Protein AF-A0A8K0L191-F1 (afdb_monomer)

Secondary structure (DSSP, 8-state):
--GGGGGTT-GGGHHHHHHHHHHHHHHTTT-HHHHHHHHHHSSSS-GGGGSSTTTTHHHHHHHHHHHTT-HHHHHHHHHHHHHT--GGGHHHH-GGG----SS-BS-HHHHHHHHHH-GGGTTS-SSSSSTTHHHHHHSHHHHHHHHHHHHTB--SSHHHHHHHHHHHHHHHHHHS--SSS-SEEHHHHHHHHHHHHHHHHTTTS-GGGHHHHHHHHHHHHHHHHHHTT-----THHHHT---TT--HHHHHHHHHHSTTTT-HHHHHHHHHHHHHHHHH--TT-HHHHHHHHHHHH--SEESTT-

Organism: NCBI:txid2601811

Sequence (306 aa):
MEDWRSFLGKREYQRAYIDFFEDRLAQHGYDWKEVVHEFLFEGPEPLVNNLICGLAHPLIHLGYAFELSSPTVAIEALALTACFYNDQHKYLDDPAYTKPAPEPTTDLLEILGRVARDERFEGFVTERNGGEVDALFTDPEKEKVLLEYWNSWEITDPKKQFEDSQKAAAALLVGAPSEKQPKYDFFLVHALTASHAVRVLLPLLPAKWHLSLVRQWWLFALSAYVMELRPVVDLSRVEDFDPKGRGWDFVEQQTLRSEFATDAHFVKGCRALRVAADTWGDPDRFYLKAAVRFAEEFNHWGGASY

pLDDT: mean 95.29, std 6.43, range [43.03, 98.88]

Solvent-accessible surface area (backbone atoms only — not comparable to full-atom values): 16451 Å² total; per-residue (Å²): 129,71,72,70,67,84,46,54,36,41,55,91,45,41,68,58,39,40,53,50,46,53,52,46,21,58,75,51,77,63,38,46,65,58,48,50,44,51,58,32,72,34,79,97,77,42,48,60,57,31,30,47,38,71,76,21,44,17,35,32,32,39,18,46,12,66,76,68,71,32,58,69,41,38,43,49,14,53,24,39,30,40,25,35,34,59,79,71,24,49,57,69,72,39,65,87,64,64,51,89,34,96,72,62,37,72,52,66,59,58,52,54,55,50,59,52,69,41,69,84,56,64,77,67,52,87,62,57,56,57,80,50,60,65,47,46,70,68,36,70,69,49,27,53,56,54,47,46,61,56,34,17,62,45,82,86,51,66,68,62,46,50,54,49,49,48,53,42,25,49,39,46,34,57,11,36,41,37,95,92,46,67,43,42,38,56,52,38,40,35,34,31,36,34,45,46,14,49,65,59,38,52,87,76,48,68,74,90,46,45,66,52,54,55,51,45,51,47,47,43,37,54,49,36,38,47,51,58,67,36,57,66,64,38,56,60,62,28,74,71,45,76,56,85,86,58,51,69,70,52,31,51,49,42,38,68,67,41,96,55,42,81,39,65,66,59,39,46,41,49,47,37,33,51,51,48,28,72,73,76,55,49,95,87,38,47,38,60,27,38,29,44,49,50,52,68,66,66,80,63,70,30,43,36,85,104

InterPro domains:
  IPR003093 Apoptosis regulator, Bcl-2 protein, BH4 [PS50063] (13-32)
  IPR025337 Questin oxidase-like [PF14027] (2-273)
  IPR025337 Questin oxidase-like [PTHR35870] (2-299)

Foldseek 3Di:
DPPLLVCFQALVCLVVLLVVLVVVCVVVVNPLVVSLCCQAPDDPDHLVLQCPFPLNQLLLLCLCCLVVVNSSSSSVSRSCSRNRDDPSSCCLVPCVLQDAAPAADQAPLVLLVCVLPDCLLPVCEDDQACPSLVVCCPVPSSVVVLSSSLNSNDPPPVVVSLLNQLLVLLLQQQQQADPVRNAGAPSSLSLNSSSLSLVSCCVPDDVVCNVSSVSSSSSSNSSSCSSQVSGNRHLCSQLVQDLVPDFVVLLCCLCCPPPCVPVPSLNSSLVSLVVSCVVPNQPSCRSGSSSSSSSVRHDDHDGNHD

Structure (mmCIF, N/CA/C/O backbone):
data_AF-A0A8K0L191-F1
#
_entry.id   AF-A0A8K0L191-F1
#
loop_
_atom_site.group_PDB
_atom_site.id
_atom_site.type_symbol
_atom_site.label_atom_id
_atom_site.label_alt_id
_atom_site.label_comp_id
_atom_site.label_asym_id
_atom_site.label_entity_id
_atom_site.label_seq_id
_atom_site.pdbx_PDB_ins_code
_atom_site.Cartn_x
_atom_site.Cartn_y
_atom_site.Cartn_z
_atom_site.occupancy
_atom_site.B_iso_or_equiv
_atom_site.auth_seq_id
_atom_site.auth_comp_id
_atom_site.auth_asym_id
_atom_site.auth_atom_id
_atom_site.pdbx_PDB_model_num
ATOM 1 N N . MET A 1 1 ? 20.436 2.302 -26.116 1.00 50.56 1 MET A N 1
ATOM 2 C CA . MET A 1 1 ? 19.470 2.749 -25.095 1.00 50.56 1 MET A CA 1
ATOM 3 C C . MET A 1 1 ? 18.118 2.692 -25.769 1.00 50.56 1 MET A C 1
ATOM 5 O O . MET A 1 1 ? 17.989 3.293 -26.827 1.00 50.56 1 MET A O 1
ATOM 9 N N . GLU A 1 2 ? 17.196 1.864 -25.281 1.00 64.31 2 GLU A N 1
ATOM 10 C CA . GLU A 1 2 ? 15.860 1.786 -25.876 1.00 64.31 2 GLU A CA 1
ATOM 11 C C . GLU A 1 2 ? 15.129 3.120 -25.659 1.00 64.31 2 GLU A C 1
ATOM 13 O O . GLU A 1 2 ? 15.125 3.649 -24.549 1.00 64.31 2 GLU A O 1
ATOM 18 N N . ASP A 1 3 ? 14.554 3.667 -26.730 1.00 83.69 3 ASP A N 1
ATOM 19 C CA . ASP A 1 3 ? 13.973 5.017 -26.794 1.00 83.69 3 ASP A CA 1
ATOM 20 C C . ASP A 1 3 ? 12.935 5.282 -25.683 1.00 83.69 3 ASP A C 1
ATOM 22 O O . ASP A 1 3 ? 12.909 6.355 -25.083 1.00 83.69 3 ASP A O 1
ATOM 26 N N . TRP A 1 4 ? 12.157 4.259 -25.308 1.00 91.38 4 TRP A N 1
ATOM 27 C CA . TRP A 1 4 ? 11.050 4.366 -24.349 1.00 91.38 4 TRP A CA 1
ATOM 28 C C . TRP A 1 4 ? 11.466 4.813 -22.939 1.00 91.38 4 TRP A C 1
ATOM 30 O O . TRP A 1 4 ? 10.678 5.478 -22.260 1.00 91.38 4 TRP A O 1
ATOM 40 N N . ARG A 1 5 ? 12.691 4.491 -22.487 1.00 93.00 5 ARG A N 1
ATOM 41 C CA . ARG A 1 5 ? 13.167 4.885 -21.146 1.00 93.00 5 ARG A CA 1
ATOM 42 C C . ARG A 1 5 ? 13.346 6.399 -21.024 1.00 93.00 5 ARG A C 1
ATOM 44 O O . ARG A 1 5 ? 13.117 6.956 -19.958 1.00 93.00 5 ARG A O 1
ATOM 51 N N . SER A 1 6 ? 13.653 7.085 -22.129 1.00 93.44 6 SER A N 1
ATOM 52 C CA . SER A 1 6 ? 13.774 8.554 -22.193 1.00 93.44 6 SER A CA 1
ATOM 53 C C . SER A 1 6 ? 12.443 9.293 -21.968 1.00 93.44 6 SER A C 1
ATOM 55 O O . SER A 1 6 ? 12.409 10.527 -21.884 1.00 93.44 6 SER A O 1
ATOM 57 N N . PHE A 1 7 ? 11.331 8.556 -21.907 1.00 95.50 7 PHE A N 1
ATOM 58 C CA . PHE A 1 7 ? 9.985 9.082 -21.684 1.00 95.50 7 PHE A CA 1
ATOM 59 C C . PHE A 1 7 ? 9.387 8.667 -20.333 1.00 95.50 7 PHE A C 1
ATOM 61 O O . PHE A 1 7 ? 8.235 9.008 -20.064 1.00 95.50 7 PHE A O 1
ATOM 68 N N . LEU A 1 8 ? 10.151 7.977 -19.475 1.00 96.38 8 LEU A N 1
ATOM 69 C CA . LEU A 1 8 ? 9.695 7.606 -18.135 1.00 96.38 8 LEU A CA 1
ATOM 70 C C . LEU A 1 8 ? 9.217 8.847 -17.364 1.00 96.38 8 LEU A C 1
ATOM 72 O O . LEU A 1 8 ? 9.817 9.919 -17.450 1.00 96.38 8 LEU A O 1
ATOM 76 N N . GLY A 1 9 ? 8.099 8.704 -16.655 1.00 96.19 9 GLY A N 1
ATOM 77 C CA . GLY A 1 9 ? 7.457 9.778 -15.893 1.00 96.19 9 GLY A CA 1
ATOM 78 C C . GLY A 1 9 ? 6.584 10.727 -16.724 1.00 96.19 9 GLY A C 1
ATOM 79 O O . GLY A 1 9 ? 5.906 11.590 -16.163 1.00 96.19 9 GLY A O 1
ATOM 80 N N . LYS A 1 10 ? 6.553 10.579 -18.057 1.00 96.31 10 LYS A N 1
ATOM 81 C CA . LYS A 1 10 ? 5.749 11.429 -18.947 1.00 96.31 10 LYS A CA 1
ATOM 82 C C . LYS A 1 10 ? 4.365 10.823 -19.178 1.00 96.31 10 LYS A C 1
ATOM 84 O O . LYS A 1 10 ? 4.161 9.954 -20.031 1.00 96.31 10 LYS A O 1
ATOM 89 N N . ARG A 1 11 ? 3.399 11.282 -18.382 1.00 95.19 11 ARG A N 1
ATOM 90 C CA . ARG A 1 11 ? 2.020 10.759 -18.330 1.00 95.19 11 ARG A CA 1
ATOM 91 C C . ARG A 1 11 ? 1.274 10.897 -19.658 1.00 95.19 11 ARG A C 1
ATOM 93 O O . ARG A 1 11 ? 0.419 10.073 -19.967 1.00 95.19 11 ARG A O 1
ATOM 100 N N . GLU A 1 12 ? 1.611 11.899 -20.462 1.00 96.75 12 GLU A N 1
ATOM 101 C CA . GLU A 1 12 ? 1.022 12.141 -21.779 1.00 96.75 12 GLU A CA 1
ATOM 102 C C . GLU A 1 12 ? 1.303 11.017 -22.794 1.00 96.75 12 GLU A C 1
ATOM 104 O O . GLU A 1 12 ? 0.561 10.876 -23.765 1.00 96.75 12 GLU A O 1
ATOM 109 N N . TYR A 1 13 ? 2.310 10.169 -22.549 1.00 96.75 13 TYR A N 1
ATOM 110 C CA . TYR A 1 13 ? 2.632 9.012 -23.393 1.00 96.75 13 TYR A CA 1
ATOM 111 C C . TYR A 1 13 ? 1.930 7.720 -22.958 1.00 96.75 13 TYR A C 1
ATOM 113 O O . TYR A 1 13 ? 2.287 6.649 -23.442 1.00 96.75 13 TYR A O 1
ATOM 121 N N . GLN A 1 14 ? 0.911 7.782 -22.091 1.00 97.00 14 GLN A N 1
ATOM 122 C CA . GLN A 1 14 ? 0.205 6.591 -21.602 1.00 97.00 14 GLN A CA 1
ATOM 123 C C . GLN A 1 14 ? -0.222 5.639 -22.726 1.00 97.00 14 GLN A C 1
ATOM 125 O O . GLN A 1 14 ? 0.057 4.445 -22.645 1.00 97.00 14 GLN A O 1
ATOM 130 N N . ARG A 1 15 ? -0.859 6.144 -23.794 1.00 97.56 15 ARG A N 1
ATOM 131 C CA . ARG A 1 15 ? -1.285 5.272 -24.901 1.00 97.56 15 ARG A CA 1
ATOM 132 C C . ARG A 1 15 ? -0.096 4.624 -25.611 1.00 97.56 15 ARG A C 1
ATOM 134 O O . ARG A 1 15 ? -0.167 3.440 -25.906 1.00 97.56 15 ARG A O 1
ATOM 141 N N . ALA A 1 16 ? 0.997 5.361 -25.803 1.00 97.62 16 ALA A N 1
ATOM 142 C CA . ALA A 1 16 ? 2.211 4.824 -26.410 1.00 97.62 16 ALA A CA 1
ATOM 143 C C . ALA A 1 16 ? 2.866 3.742 -25.536 1.00 97.62 16 ALA A C 1
ATOM 145 O O . ALA A 1 16 ? 3.375 2.763 -26.071 1.00 97.62 16 ALA A O 1
ATOM 146 N N . TYR A 1 17 ? 2.819 3.871 -24.204 1.00 98.06 17 TYR A N 1
ATOM 147 C CA . TYR A 1 17 ? 3.276 2.810 -23.304 1.00 98.06 17 TYR A CA 1
ATOM 148 C C . TYR A 1 17 ? 2.395 1.565 -23.368 1.00 98.06 17 TYR A C 1
ATOM 150 O O . TYR A 1 17 ? 2.931 0.461 -23.377 1.00 98.06 17 TYR A O 1
ATOM 158 N N . ILE A 1 18 ? 1.071 1.726 -23.454 1.00 98.31 18 ILE A N 1
ATOM 159 C CA . ILE A 1 18 ? 0.166 0.591 -23.674 1.00 98.31 18 ILE A CA 1
ATOM 160 C C . ILE A 1 18 ? 0.522 -0.117 -24.984 1.00 98.31 18 ILE A C 1
ATOM 162 O O . ILE A 1 18 ? 0.796 -1.311 -24.946 1.00 98.31 18 ILE A O 1
ATOM 166 N N . ASP A 1 19 ? 0.606 0.617 -26.100 1.00 98.00 19 ASP A N 1
ATOM 167 C CA . ASP A 1 19 ? 0.961 0.047 -27.408 1.00 98.00 19 ASP A CA 1
ATOM 168 C C . ASP A 1 19 ? 2.319 -0.682 -27.345 1.00 98.00 19 ASP A C 1
ATOM 170 O O . ASP A 1 19 ? 2.446 -1.819 -27.793 1.00 98.00 19 ASP A O 1
ATOM 174 N N . PHE A 1 20 ? 3.321 -0.068 -26.705 1.00 97.62 20 PHE A N 1
ATOM 175 C CA . PHE A 1 20 ? 4.645 -0.662 -26.516 1.00 97.62 20 PHE A CA 1
ATOM 176 C C . PHE A 1 20 ? 4.592 -1.994 -25.757 1.00 97.62 20 PHE A C 1
ATOM 178 O O . PHE A 1 20 ? 5.181 -2.979 -26.202 1.00 97.62 20 PHE A O 1
ATOM 185 N N . PHE A 1 21 ? 3.905 -2.052 -24.616 1.00 97.94 21 PHE A N 1
ATOM 186 C CA . PHE A 1 21 ? 3.829 -3.279 -23.824 1.00 97.94 21 PHE A CA 1
ATOM 187 C C . PHE A 1 21 ? 2.924 -4.342 -24.478 1.00 97.94 21 PHE A C 1
ATOM 189 O O . PHE A 1 21 ? 3.202 -5.531 -24.331 1.00 97.94 21 PHE A O 1
ATOM 196 N N . GLU A 1 22 ? 1.899 -3.954 -25.248 1.00 98.12 22 GLU A N 1
ATOM 197 C CA . GLU A 1 22 ? 1.108 -4.873 -26.086 1.00 98.12 22 GLU A CA 1
ATOM 198 C C . GLU A 1 22 ? 1.962 -5.494 -27.208 1.00 98.12 22 GLU A C 1
ATOM 200 O O . GLU A 1 22 ? 1.896 -6.705 -27.444 1.00 98.12 22 GLU A O 1
ATOM 205 N N . ASP A 1 23 ? 2.835 -4.708 -27.843 1.00 97.69 23 ASP A N 1
ATOM 206 C CA . ASP A 1 23 ? 3.791 -5.211 -28.834 1.00 97.69 23 ASP A CA 1
ATOM 207 C C . ASP A 1 23 ? 4.809 -6.173 -28.201 1.00 97.69 23 ASP A C 1
ATOM 209 O O . ASP A 1 23 ? 5.117 -7.225 -28.773 1.00 97.69 23 ASP A O 1
ATOM 213 N N . ARG A 1 24 ? 5.309 -5.859 -26.996 1.00 96.81 24 ARG A N 1
ATOM 214 C CA . ARG A 1 24 ? 6.183 -6.766 -26.227 1.00 96.81 24 ARG A CA 1
ATOM 215 C C . ARG A 1 24 ? 5.463 -8.053 -25.846 1.00 96.81 24 ARG A C 1
ATOM 217 O O . ARG A 1 24 ? 6.027 -9.132 -25.997 1.00 96.81 24 ARG A O 1
ATOM 224 N N . LEU A 1 25 ? 4.192 -7.972 -25.462 1.00 98.06 25 LEU A N 1
ATOM 225 C CA . LEU A 1 25 ? 3.367 -9.147 -25.202 1.00 98.06 25 LEU A CA 1
ATOM 226 C C . LEU A 1 25 ? 3.278 -10.068 -26.423 1.00 98.06 25 LEU A C 1
ATOM 228 O O . LEU A 1 25 ? 3.465 -11.277 -26.285 1.00 98.06 25 LEU A O 1
ATOM 232 N N . ALA A 1 26 ? 3.063 -9.519 -27.620 1.00 97.75 26 ALA A N 1
ATOM 233 C CA . ALA A 1 26 ? 3.057 -10.312 -28.847 1.00 97.75 26 ALA A CA 1
ATOM 234 C C . ALA A 1 26 ? 4.428 -10.961 -29.133 1.00 97.75 26 ALA A C 1
ATOM 236 O O . ALA A 1 26 ? 4.489 -12.124 -29.539 1.00 97.75 26 ALA A O 1
ATOM 237 N N . GLN A 1 27 ? 5.531 -10.248 -28.877 1.00 97.00 27 GLN A N 1
ATOM 238 C CA . GLN A 1 27 ? 6.900 -10.766 -29.040 1.00 97.00 27 GLN A CA 1
ATOM 239 C C . GLN A 1 27 ? 7.227 -11.906 -28.064 1.00 97.00 27 GLN A C 1
ATOM 241 O O . GLN A 1 27 ? 7.965 -12.822 -28.423 1.00 97.00 27 GLN A O 1
ATOM 246 N N . HIS A 1 28 ? 6.625 -11.898 -26.872 1.00 96.94 28 HIS A N 1
ATOM 247 C CA . HIS A 1 28 ? 6.760 -12.943 -25.851 1.00 96.94 28 HIS A CA 1
ATOM 248 C C . HIS A 1 28 ? 5.730 -14.073 -26.010 1.00 96.94 28 HIS A C 1
ATOM 250 O O . HIS A 1 28 ? 5.443 -14.806 -25.065 1.00 96.94 28 HIS A O 1
ATOM 256 N N . GLY A 1 29 ? 5.127 -14.227 -27.195 1.00 97.25 29 GLY A N 1
ATOM 257 C CA . GLY A 1 29 ? 4.154 -15.293 -27.448 1.00 97.25 29 GLY A CA 1
ATOM 258 C C . GLY A 1 29 ? 2.903 -15.198 -26.571 1.00 97.25 29 GLY A C 1
ATOM 259 O O . GLY A 1 29 ? 2.275 -16.217 -26.293 1.00 97.25 29 GLY A O 1
ATOM 260 N N . TYR A 1 30 ? 2.544 -13.982 -26.149 1.00 97.19 30 TYR A N 1
ATOM 261 C CA . TYR A 1 30 ? 1.448 -13.668 -25.231 1.00 97.19 30 TYR A CA 1
ATOM 262 C C . TYR A 1 30 ? 1.633 -14.165 -23.788 1.00 97.19 30 TYR A C 1
ATOM 264 O O . TYR A 1 30 ? 0.670 -14.172 -23.014 1.00 97.19 30 TYR A O 1
ATOM 272 N N . ASP A 1 31 ? 2.860 -14.513 -23.386 1.00 98.00 31 ASP A N 1
ATOM 273 C CA . ASP A 1 31 ? 3.181 -14.724 -21.976 1.00 98.00 31 ASP A CA 1
ATOM 274 C C . ASP A 1 31 ? 3.421 -13.382 -21.271 1.00 98.00 31 ASP A C 1
ATOM 276 O O . ASP A 1 31 ? 4.520 -12.829 -21.240 1.00 98.00 31 ASP A O 1
ATOM 280 N N . TRP A 1 32 ? 2.357 -12.837 -20.689 1.00 97.94 32 TRP A N 1
ATOM 281 C CA . TRP A 1 32 ? 2.418 -11.567 -19.969 1.00 97.94 32 TRP A CA 1
ATOM 282 C C . TRP A 1 32 ? 3.296 -11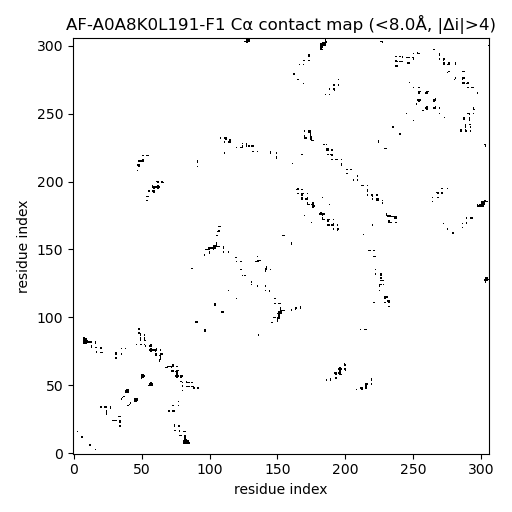.625 -18.716 1.00 97.94 32 TRP A C 1
ATOM 284 O O . TRP A 1 32 ? 3.773 -10.582 -18.272 1.00 97.94 32 TRP A O 1
ATOM 294 N N . LYS A 1 33 ? 3.520 -12.810 -18.131 1.00 97.81 33 LYS A N 1
ATOM 295 C CA . LYS A 1 33 ? 4.374 -12.940 -16.945 1.00 97.81 33 LYS A CA 1
ATOM 296 C C . LYS A 1 33 ? 5.836 -12.755 -17.317 1.00 97.81 33 LYS A C 1
ATOM 298 O O . LYS A 1 33 ? 6.549 -12.109 -16.558 1.00 97.81 33 LYS A O 1
ATOM 303 N N . GLU A 1 34 ? 6.247 -13.248 -18.483 1.00 97.25 34 GLU A N 1
ATOM 304 C CA . GLU A 1 34 ? 7.588 -13.008 -19.026 1.00 97.25 34 GLU A CA 1
ATOM 305 C C . GLU A 1 34 ? 7.811 -11.519 -19.318 1.00 97.25 34 GLU A C 1
ATOM 307 O O . GLU A 1 34 ? 8.837 -10.977 -18.923 1.00 97.25 34 GLU A O 1
ATOM 312 N N . VAL A 1 35 ? 6.823 -10.821 -19.895 1.00 97.50 35 VAL A N 1
ATOM 313 C CA . VAL A 1 35 ? 6.904 -9.357 -20.095 1.00 97.50 35 VAL A CA 1
ATOM 314 C C . VAL A 1 35 ? 7.039 -8.630 -18.755 1.00 97.50 35 VAL A C 1
ATOM 316 O O . VAL A 1 35 ? 7.914 -7.788 -18.574 1.00 97.50 35 VAL A O 1
ATOM 319 N N . VAL A 1 36 ? 6.199 -8.966 -17.771 1.00 97.62 36 VAL A N 1
ATOM 320 C CA . VAL A 1 36 ? 6.320 -8.398 -16.420 1.00 97.62 36 VAL A CA 1
ATOM 321 C C . VAL A 1 36 ? 7.705 -8.679 -15.835 1.00 97.62 36 VAL A C 1
ATOM 323 O O . VAL A 1 36 ? 8.293 -7.791 -15.218 1.00 97.62 36 VAL A O 1
ATOM 326 N N . HIS A 1 37 ? 8.233 -9.890 -16.028 1.00 96.56 37 HIS A N 1
ATOM 327 C CA . HIS A 1 37 ? 9.531 -10.278 -15.499 1.00 96.56 37 HIS A CA 1
ATOM 328 C C . HIS A 1 37 ? 10.675 -9.465 -16.113 1.00 96.56 37 HIS A C 1
ATOM 330 O O . HIS A 1 37 ? 11.470 -8.887 -15.369 1.00 96.56 37 HIS A O 1
ATOM 336 N N . GLU A 1 38 ? 10.699 -9.360 -17.442 1.00 95.56 38 GLU A N 1
ATOM 337 C CA . GLU A 1 38 ? 11.670 -8.573 -18.204 1.00 95.56 38 GLU A CA 1
ATOM 338 C C . GLU A 1 38 ? 11.706 -7.116 -17.720 1.00 95.56 38 GLU A C 1
ATOM 340 O O . GLU A 1 38 ? 12.754 -6.608 -17.322 1.00 95.56 38 GLU A O 1
ATOM 345 N N . PHE A 1 39 ? 10.555 -6.438 -17.691 1.00 95.44 39 PHE A N 1
ATOM 346 C CA . PHE A 1 39 ? 10.528 -4.996 -17.437 1.00 95.44 39 PHE A CA 1
ATOM 347 C C . PHE A 1 39 ? 10.630 -4.619 -15.957 1.00 95.44 39 PHE A C 1
ATOM 349 O O . PHE A 1 39 ? 11.158 -3.549 -15.634 1.00 95.44 39 PHE A O 1
ATOM 356 N N . LEU A 1 40 ? 10.139 -5.459 -15.040 1.00 96.75 40 LEU A N 1
ATOM 357 C CA . LEU A 1 40 ? 10.207 -5.145 -13.613 1.00 96.75 40 LEU A CA 1
ATOM 358 C C . LEU A 1 40 ? 11.483 -5.645 -12.943 1.00 96.75 40 LEU A C 1
ATOM 360 O O . LEU A 1 40 ? 11.936 -4.981 -12.015 1.00 96.75 40 LEU A O 1
ATOM 364 N N . PHE A 1 41 ? 12.056 -6.783 -13.349 1.00 95.31 41 PHE A N 1
ATOM 365 C CA . PHE A 1 41 ? 13.084 -7.464 -12.544 1.00 95.31 41 PHE A CA 1
ATOM 366 C C . PHE A 1 41 ? 14.424 -7.687 -13.243 1.00 95.31 41 PHE A C 1
ATOM 368 O O . PHE A 1 41 ? 15.388 -8.062 -12.556 1.00 95.31 41 PHE A O 1
ATOM 375 N N . GLU A 1 42 ? 14.497 -7.477 -14.557 1.00 91.88 42 GLU A N 1
ATOM 376 C CA . GLU A 1 42 ? 15.711 -7.648 -15.351 1.00 91.88 42 GLU A CA 1
ATOM 377 C C . GLU A 1 42 ? 16.340 -6.314 -15.775 1.00 91.88 42 GLU A C 1
ATOM 379 O O . GLU A 1 42 ? 15.809 -5.224 -15.559 1.00 91.88 42 GLU A O 1
ATOM 384 N N . GLY A 1 43 ? 17.529 -6.417 -16.369 1.00 85.44 43 GLY A N 1
ATOM 385 C CA . GLY A 1 43 ? 18.300 -5.273 -16.832 1.00 85.44 43 GLY A CA 1
ATOM 386 C C . GLY A 1 43 ? 19.073 -4.542 -15.725 1.00 85.44 43 GLY A C 1
ATOM 387 O O . GLY A 1 43 ? 19.005 -4.897 -14.548 1.00 85.44 43 GLY A O 1
ATOM 388 N N . PRO A 1 44 ? 19.870 -3.531 -16.114 1.00 80.69 44 PRO A N 1
ATOM 389 C CA . PRO A 1 44 ? 20.677 -2.746 -15.180 1.00 80.69 44 PRO A CA 1
ATOM 390 C C . PRO A 1 44 ? 19.850 -1.756 -14.346 1.00 80.69 44 PRO A C 1
ATOM 392 O O . PRO A 1 44 ? 20.335 -1.282 -13.325 1.00 80.69 44 PRO A O 1
ATOM 395 N N . GLU A 1 45 ? 18.626 -1.439 -14.779 1.00 83.88 45 GLU A N 1
ATOM 396 C CA . GLU A 1 45 ? 17.748 -0.438 -14.163 1.00 83.88 45 GLU A CA 1
ATOM 397 C C . GLU A 1 45 ? 16.292 -0.963 -14.092 1.00 83.88 45 GLU A C 1
ATOM 399 O O . GLU A 1 45 ? 15.417 -0.483 -14.833 1.00 83.88 45 GLU A O 1
ATOM 404 N N . PRO A 1 46 ? 16.042 -1.998 -13.265 1.00 89.69 46 PRO A N 1
ATOM 405 C CA . PRO A 1 46 ? 14.735 -2.644 -13.140 1.00 89.69 46 PRO A CA 1
ATOM 406 C C . PRO A 1 46 ? 13.678 -1.689 -12.566 1.00 89.69 46 PRO A C 1
ATOM 408 O O . PRO A 1 46 ? 13.957 -0.912 -11.657 1.00 89.69 46 PRO A O 1
ATOM 411 N N . LEU A 1 47 ? 12.435 -1.768 -13.055 1.00 95.44 47 LEU A N 1
ATOM 412 C CA . LEU A 1 47 ? 11.369 -0.836 -12.651 1.00 95.44 47 LEU A CA 1
ATOM 413 C C . LEU A 1 47 ? 10.659 -1.195 -11.329 1.00 95.44 47 LEU A C 1
ATOM 415 O O . LEU A 1 47 ? 9.830 -0.423 -10.845 1.00 95.44 47 LEU A O 1
ATOM 419 N N . VAL A 1 48 ? 10.955 -2.354 -10.728 1.00 96.44 48 VAL A N 1
ATOM 420 C CA . VAL A 1 48 ? 10.302 -2.860 -9.500 1.00 96.44 48 VAL A CA 1
ATOM 421 C C . VAL A 1 48 ? 10.325 -1.891 -8.318 1.00 96.44 48 VAL A C 1
ATOM 423 O O . VAL A 1 48 ? 9.432 -1.953 -7.475 1.00 96.44 48 VAL A O 1
ATOM 426 N N . ASN A 1 49 ? 11.312 -0.999 -8.237 1.00 95.50 49 ASN A N 1
ATOM 427 C CA . ASN A 1 49 ? 11.455 -0.054 -7.131 1.00 95.50 49 ASN A CA 1
ATOM 428 C C . ASN A 1 49 ? 10.586 1.215 -7.275 1.00 95.50 49 ASN A C 1
ATOM 430 O O . ASN A 1 49 ? 10.619 2.072 -6.397 1.00 95.50 49 ASN A O 1
ATOM 434 N N . ASN A 1 50 ? 9.760 1.310 -8.329 1.00 95.31 50 ASN A N 1
ATOM 435 C CA . ASN A 1 50 ? 8.833 2.420 -8.586 1.00 95.31 50 ASN A CA 1
ATOM 436 C C . ASN A 1 50 ? 7.359 1.955 -8.663 1.00 95.31 50 ASN A C 1
ATOM 438 O O . ASN A 1 50 ? 6.579 2.419 -9.496 1.00 95.31 50 ASN A O 1
ATOM 442 N N . LEU A 1 51 ? 6.930 0.998 -7.837 1.00 97.88 51 LEU A N 1
ATOM 443 C CA . LEU A 1 51 ? 5.552 0.483 -7.931 1.00 97.88 51 LEU A CA 1
ATOM 444 C C . LEU A 1 51 ? 4.527 1.307 -7.135 1.00 97.88 51 LEU A C 1
ATOM 446 O O . LEU A 1 51 ? 3.320 1.161 -7.335 1.00 97.88 51 LEU A O 1
ATOM 450 N N . ILE A 1 52 ? 4.989 2.199 -6.259 1.00 96.38 52 ILE A N 1
ATOM 451 C CA . ILE A 1 52 ? 4.129 2.988 -5.365 1.00 96.38 52 ILE A CA 1
ATOM 452 C C . ILE A 1 52 ? 3.733 4.369 -5.895 1.00 96.38 52 ILE A C 1
ATOM 454 O O . ILE A 1 52 ? 2.849 5.022 -5.336 1.00 96.38 52 ILE A O 1
ATOM 458 N N . CYS A 1 53 ? 4.364 4.829 -6.970 1.00 93.81 53 CYS A N 1
ATOM 459 C CA . CYS A 1 53 ? 4.091 6.146 -7.530 1.00 93.81 53 CYS A CA 1
ATOM 460 C C . CYS A 1 53 ? 2.722 6.172 -8.223 1.00 93.81 53 CYS A C 1
ATOM 462 O O . CYS A 1 53 ? 2.230 5.152 -8.701 1.00 93.81 53 CYS A O 1
ATO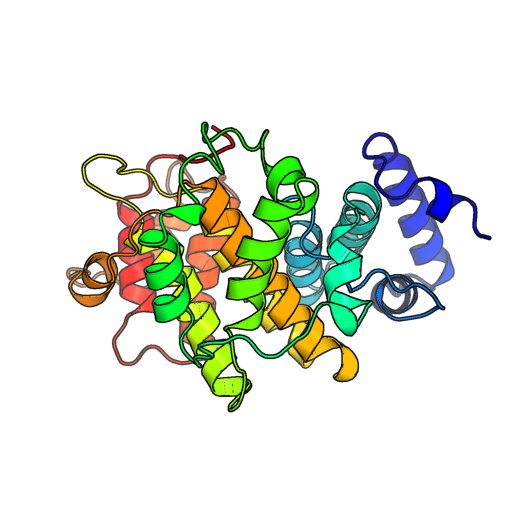M 464 N N . GLY A 1 54 ? 2.071 7.339 -8.243 1.00 93.00 54 GLY A N 1
ATOM 465 C CA . GLY A 1 54 ? 0.681 7.437 -8.697 1.00 93.00 54 GLY A CA 1
ATOM 466 C C . GLY A 1 54 ? -0.289 6.727 -7.748 1.00 93.00 54 GLY A C 1
ATOM 467 O O . GLY A 1 54 ? -1.111 5.939 -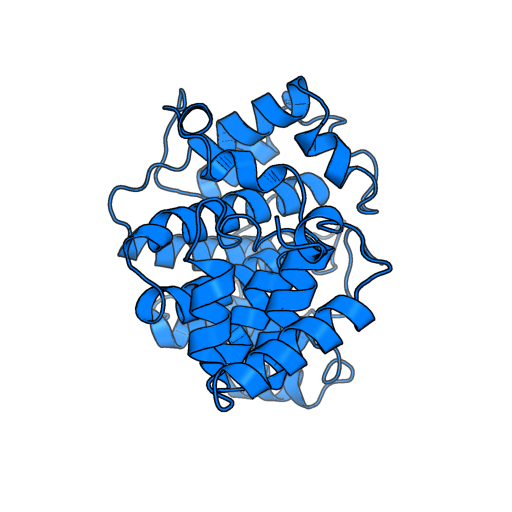8.197 1.00 93.00 54 GLY A O 1
ATOM 468 N N . LEU A 1 55 ? -0.184 6.977 -6.437 1.00 94.12 55 LEU A N 1
ATOM 469 C CA . LEU A 1 55 ? -1.035 6.389 -5.382 1.00 94.12 55 LEU A CA 1
ATOM 470 C C . LEU A 1 55 ? -1.021 4.854 -5.335 1.00 94.12 55 LEU A C 1
ATOM 472 O O . LEU A 1 55 ? -2.043 4.214 -5.096 1.00 94.12 55 LEU A O 1
ATOM 476 N N . ALA A 1 56 ? 0.144 4.267 -5.600 1.00 97.44 56 ALA A N 1
ATOM 477 C CA . ALA A 1 56 ? 0.363 2.828 -5.674 1.00 97.44 56 ALA A CA 1
ATOM 478 C C . ALA A 1 56 ? -0.525 2.086 -6.687 1.00 97.44 56 ALA A C 1
ATOM 480 O O . ALA A 1 56 ? -0.625 0.861 -6.623 1.00 97.44 56 ALA A O 1
ATOM 481 N N . HIS A 1 57 ? -1.127 2.784 -7.659 1.00 97.56 57 HIS A N 1
ATOM 482 C CA . HIS A 1 57 ? -1.876 2.138 -8.738 1.00 97.56 57 HIS A CA 1
ATOM 483 C C . HIS A 1 57 ? -1.047 1.103 -9.516 1.00 97.56 57 HIS A C 1
ATOM 485 O O . HIS A 1 57 ? -1.593 0.025 -9.743 1.00 97.56 5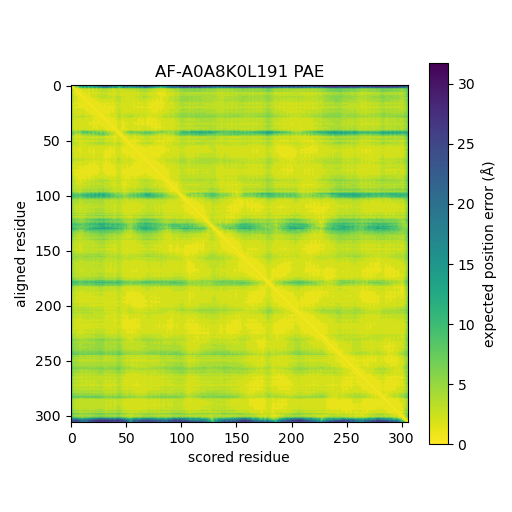7 HIS A O 1
ATOM 491 N N . PRO A 1 58 ? 0.241 1.326 -9.866 1.00 98.38 58 PRO A N 1
ATOM 492 C CA . PRO A 1 58 ? 1.036 0.287 -10.516 1.00 98.38 58 PRO A CA 1
ATOM 493 C C . PRO A 1 58 ? 1.117 -0.994 -9.673 1.00 98.38 58 PRO A C 1
ATOM 495 O O . PRO A 1 58 ? 0.841 -2.080 -10.177 1.00 98.38 58 PRO A O 1
ATOM 498 N N . LEU A 1 59 ? 1.404 -0.874 -8.370 1.00 98.62 59 LEU A N 1
ATOM 499 C CA . LEU A 1 59 ? 1.439 -2.006 -7.439 1.00 98.62 59 LEU A CA 1
ATOM 500 C C . LEU A 1 59 ? 0.075 -2.699 -7.311 1.00 98.62 59 LEU A C 1
ATOM 502 O O . LEU A 1 59 ? 0.002 -3.925 -7.355 1.00 98.62 59 LEU A O 1
ATOM 506 N N . ILE A 1 60 ? -1.005 -1.926 -7.163 1.00 98.69 60 ILE A N 1
ATOM 507 C CA . ILE A 1 60 ? -2.372 -2.440 -7.002 1.00 98.69 60 ILE A CA 1
ATOM 508 C C . ILE A 1 60 ? -2.832 -3.177 -8.264 1.00 98.69 60 ILE A C 1
ATOM 510 O O . ILE A 1 60 ? -3.328 -4.300 -8.162 1.00 98.69 60 ILE A O 1
ATOM 514 N N . HIS A 1 61 ? -2.632 -2.586 -9.446 1.00 98.62 61 HIS A N 1
ATOM 515 C CA . HIS A 1 61 ? -2.960 -3.222 -10.723 1.00 98.62 61 HIS A CA 1
ATOM 516 C C . HIS A 1 61 ? -2.113 -4.479 -10.922 1.00 98.62 61 HIS A C 1
ATOM 518 O O . HIS A 1 61 ? -2.664 -5.518 -11.268 1.00 98.62 61 HIS A O 1
ATOM 524 N N . LEU A 1 62 ? -0.812 -4.447 -10.612 1.00 98.69 62 LEU A N 1
ATOM 525 C CA . LEU A 1 62 ? 0.038 -5.636 -10.693 1.00 98.69 62 LEU A CA 1
ATOM 526 C C . LEU A 1 62 ? -0.483 -6.763 -9.787 1.00 98.69 62 LEU A C 1
ATOM 528 O O . LEU A 1 62 ? -0.591 -7.907 -10.226 1.00 98.69 62 LEU A O 1
ATOM 532 N N . GLY A 1 63 ? -0.876 -6.442 -8.550 1.00 98.38 63 GLY A N 1
ATOM 533 C CA . GLY A 1 63 ? -1.520 -7.390 -7.640 1.00 98.38 63 GLY A CA 1
ATOM 534 C C . GLY A 1 63 ? -2.764 -8.033 -8.258 1.00 98.38 63 GLY A C 1
ATOM 535 O O . GLY A 1 63 ? -2.879 -9.258 -8.273 1.00 98.38 63 GLY A O 1
ATOM 536 N N . TYR A 1 64 ? -3.661 -7.235 -8.844 1.00 98.44 64 TYR A N 1
ATOM 537 C CA . TYR A 1 64 ? -4.853 -7.759 -9.519 1.00 98.44 64 TYR A CA 1
ATOM 538 C C . TYR A 1 64 ? -4.557 -8.531 -10.798 1.00 98.44 64 TYR A C 1
ATOM 540 O O . TYR A 1 64 ? -5.241 -9.514 -11.073 1.00 98.44 64 TYR A O 1
ATOM 548 N N . ALA A 1 65 ? -3.544 -8.139 -11.566 1.00 98.50 65 ALA A N 1
ATOM 549 C CA . ALA A 1 65 ? -3.129 -8.863 -12.757 1.00 98.50 65 ALA A CA 1
ATOM 550 C C . ALA A 1 65 ? -2.775 -10.314 -12.416 1.00 98.50 65 ALA A C 1
ATOM 552 O O . ALA A 1 65 ? -3.268 -11.241 -13.060 1.00 98.50 65 ALA A O 1
ATOM 553 N N . PHE A 1 66 ? -1.995 -10.521 -11.352 1.00 98.38 66 PHE A N 1
ATOM 554 C CA . PHE A 1 66 ? -1.664 -11.859 -10.869 1.00 98.38 66 PHE A CA 1
ATOM 555 C C . PHE A 1 66 ? -2.848 -12.571 -10.218 1.00 98.38 66 PHE A C 1
ATOM 557 O O . PHE A 1 66 ? -3.089 -13.739 -10.519 1.00 98.38 66 PHE A O 1
ATOM 564 N N . GLU A 1 67 ? -3.606 -11.886 -9.363 1.00 97.00 67 GLU A N 1
ATOM 565 C CA . GLU A 1 67 ? -4.724 -12.497 -8.641 1.00 97.00 67 GLU A CA 1
ATOM 566 C C . GLU A 1 67 ? -5.854 -12.954 -9.575 1.00 97.00 67 GLU A C 1
ATOM 568 O O . GLU A 1 67 ? -6.411 -14.036 -9.401 1.00 97.00 67 GLU A O 1
ATOM 573 N N . LEU A 1 68 ? -6.174 -12.144 -10.585 1.00 96.88 68 LEU A N 1
ATOM 574 C CA . LEU A 1 68 ? -7.236 -12.403 -11.558 1.00 96.88 68 LEU A CA 1
ATOM 575 C C . LEU A 1 68 ? -6.719 -13.090 -12.828 1.00 96.88 68 LEU A C 1
ATOM 577 O O . LEU A 1 68 ? -7.510 -13.388 -13.718 1.00 96.88 68 LEU A O 1
ATOM 581 N N . SER A 1 69 ? -5.405 -13.333 -12.925 1.00 97.62 69 SER A N 1
ATOM 582 C CA . SER A 1 69 ? -4.743 -13.843 -14.134 1.00 97.62 69 SER A CA 1
ATOM 583 C C . SER A 1 69 ? -5.113 -13.038 -15.389 1.00 97.62 69 SER A C 1
ATOM 585 O O . SER A 1 69 ? -5.489 -13.609 -16.412 1.00 97.62 69 SER A O 1
ATOM 587 N N . SER A 1 70 ? -5.030 -11.707 -15.298 1.00 98.31 70 SER A N 1
ATOM 588 C CA . SER A 1 70 ? -5.456 -10.774 -16.346 1.00 98.31 70 SER A CA 1
ATOM 589 C C . SER A 1 70 ? -4.258 -10.150 -17.074 1.00 98.31 70 SER A C 1
ATOM 591 O O . SER A 1 70 ? -3.607 -9.263 -16.511 1.00 98.31 70 SER A O 1
ATOM 593 N N . PRO A 1 71 ? -3.987 -10.542 -18.337 1.00 97.94 71 PRO A N 1
ATOM 594 C CA . PRO A 1 71 ? -2.943 -9.922 -19.150 1.00 97.94 71 PRO A CA 1
ATOM 595 C C . PRO A 1 71 ? -3.187 -8.424 -19.353 1.00 97.94 71 PRO A C 1
ATOM 597 O O . PRO A 1 71 ? -2.259 -7.635 -19.249 1.00 97.94 71 PRO A O 1
ATOM 600 N N . THR A 1 72 ? -4.439 -8.011 -19.576 1.00 98.12 72 THR A N 1
ATOM 601 C CA . THR A 1 72 ? -4.796 -6.597 -19.778 1.00 98.12 72 THR A CA 1
ATOM 602 C C . THR A 1 72 ? -4.398 -5.740 -18.580 1.00 98.12 72 THR A C 1
ATOM 604 O O . THR A 1 72 ? -3.743 -4.717 -18.746 1.00 98.12 72 THR A O 1
ATOM 607 N N . VAL A 1 73 ? -4.712 -6.193 -17.364 1.00 98.44 73 VAL A N 1
ATOM 608 C CA . VAL A 1 73 ? -4.357 -5.456 -16.142 1.00 98.44 73 VAL A CA 1
ATOM 609 C C . VAL A 1 73 ? -2.841 -5.490 -15.898 1.00 98.44 73 VAL A C 1
ATOM 611 O O . VAL A 1 73 ? -2.293 -4.543 -15.340 1.00 98.44 73 VAL A O 1
ATOM 614 N N . ALA A 1 74 ? -2.131 -6.530 -16.356 1.00 98.56 74 ALA A N 1
ATOM 615 C CA . ALA A 1 74 ? -0.666 -6.562 -16.307 1.00 98.56 74 ALA A CA 1
ATOM 616 C C . ALA A 1 74 ? -0.043 -5.466 -17.187 1.00 98.56 74 ALA A C 1
ATOM 618 O O . ALA A 1 74 ? 0.863 -4.761 -16.746 1.00 98.56 74 ALA A O 1
ATOM 619 N N . ILE A 1 75 ? -0.560 -5.289 -18.407 1.00 98.56 75 ILE A N 1
ATOM 620 C CA . ILE A 1 75 ? -0.127 -4.227 -19.324 1.00 98.56 75 ILE A CA 1
ATOM 621 C C . ILE A 1 75 ? -0.454 -2.842 -18.755 1.00 98.56 75 ILE A C 1
ATOM 623 O O . ILE A 1 75 ? 0.396 -1.953 -18.788 1.00 98.56 75 ILE A O 1
ATOM 627 N N . GLU A 1 76 ? -1.639 -2.666 -18.161 1.00 98.25 76 GLU A N 1
ATOM 628 C CA . GLU A 1 76 ? -1.977 -1.435 -17.436 1.00 98.25 76 GLU A CA 1
ATOM 629 C C . GLU A 1 76 ? -0.982 -1.156 -16.306 1.00 98.25 76 GLU A C 1
ATOM 631 O O . GLU A 1 76 ? -0.503 -0.032 -16.189 1.00 98.25 76 GLU A O 1
ATOM 636 N N . ALA A 1 77 ? -0.634 -2.164 -15.501 1.00 98.56 77 ALA A N 1
ATOM 637 C CA . ALA A 1 77 ? 0.325 -2.010 -14.412 1.00 98.56 77 ALA A CA 1
ATOM 638 C C . ALA A 1 77 ? 1.690 -1.525 -14.923 1.00 98.56 77 ALA A C 1
ATOM 640 O O . ALA A 1 77 ? 2.225 -0.562 -14.381 1.00 98.56 77 ALA A O 1
ATOM 641 N N . LEU A 1 78 ? 2.215 -2.125 -15.999 1.00 98.50 78 LEU A N 1
ATOM 642 C CA . LEU A 1 78 ? 3.486 -1.720 -16.614 1.00 98.50 78 LEU A CA 1
ATOM 643 C C . LEU A 1 78 ? 3.432 -0.296 -17.182 1.00 98.50 78 LEU A C 1
ATOM 645 O O . LEU A 1 78 ? 4.345 0.501 -16.950 1.00 98.50 78 LEU A O 1
ATOM 649 N N . ALA A 1 79 ? 2.349 0.057 -17.878 1.00 98.38 79 ALA A N 1
ATOM 650 C CA . ALA A 1 79 ? 2.160 1.409 -18.395 1.00 98.38 79 ALA A CA 1
ATOM 651 C C . ALA A 1 79 ? 2.056 2.442 -17.264 1.00 98.38 79 ALA A C 1
ATOM 653 O O . ALA A 1 79 ? 2.665 3.506 -17.350 1.00 98.38 79 ALA A O 1
ATOM 654 N N . LEU A 1 80 ? 1.351 2.123 -16.174 1.00 98.38 80 LEU A N 1
ATOM 655 C CA . LEU A 1 80 ? 1.289 2.967 -14.981 1.00 98.38 80 LEU A CA 1
ATOM 656 C C . LEU A 1 80 ? 2.674 3.113 -14.335 1.00 98.38 80 LEU A C 1
ATOM 658 O O . LEU A 1 80 ? 3.059 4.235 -14.010 1.00 98.38 80 LEU A O 1
ATOM 662 N N . THR A 1 81 ? 3.449 2.030 -14.200 1.00 98.31 81 THR A N 1
ATOM 663 C CA . THR A 1 81 ? 4.833 2.089 -13.696 1.00 98.31 81 THR A CA 1
ATOM 664 C C . THR A 1 81 ? 5.682 3.046 -14.531 1.00 98.31 81 THR A C 1
ATOM 666 O O . THR A 1 81 ? 6.403 3.865 -13.967 1.00 98.31 81 THR A O 1
ATOM 669 N N . ALA A 1 82 ? 5.568 2.993 -15.861 1.00 97.62 82 ALA A N 1
ATOM 670 C CA . ALA A 1 82 ? 6.312 3.873 -16.756 1.00 97.62 82 ALA A CA 1
ATOM 671 C C . ALA A 1 82 ? 5.836 5.337 -16.683 1.00 97.62 82 ALA A C 1
ATOM 673 O O . ALA A 1 82 ? 6.653 6.252 -16.582 1.00 97.62 82 ALA A O 1
ATOM 674 N N . CYS A 1 83 ? 4.521 5.577 -16.680 1.00 97.81 83 CYS A N 1
ATOM 675 C CA . CYS A 1 83 ? 3.933 6.920 -16.632 1.00 97.81 83 CYS A CA 1
ATOM 676 C C . CYS A 1 83 ? 4.149 7.644 -15.300 1.00 97.81 83 CYS A C 1
ATOM 678 O O . CYS A 1 83 ? 4.251 8.869 -15.288 1.00 97.81 83 CYS A O 1
ATOM 680 N N . PHE A 1 84 ? 4.175 6.913 -14.186 1.00 96.44 84 PHE A N 1
ATOM 681 C CA . PHE A 1 84 ? 4.372 7.470 -12.846 1.00 96.44 84 PHE A CA 1
ATOM 682 C C . PHE A 1 84 ? 5.809 7.307 -12.338 1.00 96.44 84 PHE A C 1
ATOM 684 O O . PHE A 1 84 ? 6.061 7.500 -11.151 1.00 96.44 84 PHE A O 1
ATOM 691 N N . TYR A 1 85 ? 6.753 6.963 -13.215 1.00 96.56 85 TYR A N 1
ATOM 692 C CA . TYR A 1 85 ? 8.167 6.873 -12.866 1.00 96.56 85 TYR A CA 1
ATOM 693 C C . TYR A 1 85 ? 8.709 8.207 -12.342 1.00 96.56 85 TYR A C 1
ATOM 695 O O . TYR A 1 85 ? 8.551 9.235 -13.000 1.00 96.56 85 TYR A O 1
ATOM 703 N N . ASN A 1 86 ? 9.310 8.206 -11.149 1.00 94.56 86 ASN A N 1
ATOM 704 C CA . ASN A 1 86 ? 9.883 9.399 -10.524 1.00 94.56 86 ASN A CA 1
ATOM 705 C C . ASN A 1 86 ? 11.020 9.032 -9.557 1.00 94.56 86 ASN A C 1
ATOM 707 O O . ASN A 1 86 ? 11.254 7.864 -9.275 1.00 94.56 86 ASN A O 1
ATOM 711 N N . ASP A 1 87 ? 11.683 10.031 -8.981 1.00 93.81 87 ASP A N 1
ATOM 712 C CA . ASP A 1 87 ? 12.886 9.834 -8.162 1.00 93.81 87 ASP A CA 1
ATOM 713 C C . ASP A 1 87 ? 12.684 9.017 -6.869 1.00 93.81 87 ASP A C 1
ATOM 715 O O . ASP A 1 87 ? 13.668 8.718 -6.196 1.00 93.81 87 ASP A O 1
ATOM 719 N N . GLN A 1 88 ? 11.461 8.616 -6.494 1.00 94.44 88 GLN A N 1
ATOM 720 C CA . GLN A 1 88 ? 11.240 7.805 -5.287 1.00 94.44 88 GLN A CA 1
ATOM 721 C C . GLN A 1 88 ? 11.890 6.418 -5.374 1.00 94.44 88 GLN A C 1
ATOM 723 O O . GLN A 1 88 ? 12.225 5.840 -4.338 1.00 94.44 88 GLN A O 1
ATOM 728 N N . HIS A 1 89 ? 12.133 5.896 -6.583 1.00 94.50 89 HIS A N 1
ATOM 729 C CA . HIS A 1 89 ? 12.833 4.620 -6.760 1.00 94.50 89 HIS A CA 1
ATOM 730 C C . HIS A 1 89 ? 14.227 4.615 -6.103 1.00 94.50 89 HIS A C 1
ATOM 732 O O . HIS A 1 89 ? 14.665 3.588 -5.575 1.00 94.50 89 HIS A O 1
ATOM 738 N N . LYS A 1 90 ? 14.885 5.787 -6.023 1.00 95.00 90 LYS A N 1
ATOM 739 C CA . LYS A 1 90 ? 16.235 5.945 -5.461 1.00 95.00 90 LYS A CA 1
ATOM 740 C C . LYS A 1 90 ? 16.340 5.459 -4.014 1.00 95.00 90 LYS A C 1
ATOM 742 O O . LYS A 1 90 ? 17.393 4.971 -3.620 1.00 95.00 90 LYS A O 1
ATOM 747 N N . TYR A 1 91 ? 15.262 5.561 -3.230 1.00 95.62 91 TYR A N 1
ATOM 748 C CA . TYR A 1 91 ? 15.267 5.164 -1.818 1.00 95.62 91 TYR A CA 1
ATOM 749 C C . TYR A 1 91 ? 15.453 3.659 -1.630 1.00 95.62 91 TYR A C 1
ATOM 751 O O . TYR A 1 91 ? 15.902 3.221 -0.573 1.00 95.62 91 TYR A O 1
ATOM 759 N N . LEU A 1 92 ? 15.099 2.870 -2.644 1.00 94.88 92 LEU A N 1
ATOM 760 C CA . LEU A 1 92 ? 15.223 1.418 -2.639 1.00 94.88 92 LEU A CA 1
ATOM 761 C C . LEU A 1 92 ? 16.395 0.942 -3.503 1.00 94.88 92 LEU A C 1
ATOM 763 O O . LEU A 1 92 ? 16.955 -0.115 -3.217 1.00 94.88 92 LEU A O 1
ATOM 767 N N . ASP A 1 93 ? 16.764 1.702 -4.538 1.00 93.75 93 ASP A N 1
ATOM 768 C CA . ASP A 1 93 ? 17.915 1.400 -5.395 1.00 93.75 93 ASP A CA 1
ATOM 769 C C . ASP A 1 93 ? 19.255 1.684 -4.713 1.00 93.75 93 ASP A C 1
ATOM 771 O O . ASP A 1 93 ? 20.199 0.912 -4.880 1.00 93.75 93 ASP A O 1
ATOM 775 N N . ASP A 1 94 ? 19.352 2.787 -3.963 1.00 94.75 94 ASP A N 1
ATOM 776 C CA . ASP A 1 94 ? 20.578 3.206 -3.289 1.00 94.75 94 ASP A CA 1
ATOM 777 C C . ASP A 1 94 ? 20.537 2.820 -1.796 1.00 94.75 94 ASP A C 1
ATOM 779 O O . ASP A 1 94 ? 19.791 3.418 -1.007 1.00 94.75 94 ASP A O 1
ATOM 783 N N . PRO A 1 95 ? 21.374 1.855 -1.362 1.00 92.44 95 PRO A N 1
ATOM 784 C CA . PRO A 1 95 ? 21.450 1.433 0.031 1.00 92.44 95 PRO A CA 1
ATOM 785 C C . PRO A 1 95 ? 21.773 2.564 1.016 1.00 92.44 95 PRO A C 1
ATOM 787 O O . PRO A 1 95 ? 21.481 2.415 2.200 1.00 92.44 95 PRO A O 1
ATOM 790 N N . ALA A 1 96 ? 22.336 3.695 0.569 1.00 95.50 96 ALA A N 1
ATOM 791 C CA . ALA A 1 96 ? 22.640 4.840 1.427 1.00 95.50 96 ALA A CA 1
ATOM 792 C C . ALA A 1 96 ? 21.395 5.457 2.097 1.00 95.50 96 ALA A C 1
ATOM 794 O O . ALA A 1 96 ? 21.515 6.096 3.148 1.00 95.50 96 ALA A O 1
ATOM 795 N N . TYR A 1 97 ? 20.199 5.254 1.529 1.00 95.44 97 TYR A N 1
ATOM 796 C CA . TYR A 1 97 ? 18.941 5.715 2.127 1.00 95.44 97 TYR A CA 1
ATOM 797 C C . TYR A 1 97 ? 18.396 4.777 3.209 1.00 95.44 97 TYR A C 1
ATOM 799 O O . TYR A 1 97 ? 17.616 5.224 4.055 1.00 95.44 97 TYR A O 1
ATOM 807 N N . THR A 1 98 ? 18.822 3.510 3.223 1.00 92.88 98 THR A N 1
ATOM 808 C CA . THR A 1 98 ? 18.452 2.541 4.261 1.00 92.88 98 THR A CA 1
ATOM 809 C C . THR A 1 98 ? 19.504 2.556 5.363 1.00 92.88 98 THR A C 1
ATOM 811 O O . THR A 1 98 ? 20.593 2.001 5.221 1.00 92.88 98 THR A O 1
ATOM 814 N N . LYS A 1 99 ? 19.187 3.205 6.482 1.00 92.19 99 LYS A N 1
ATOM 815 C CA . LYS A 1 99 ? 20.130 3.431 7.585 1.00 92.19 99 LYS A CA 1
ATOM 816 C C . LYS A 1 99 ? 19.458 3.229 8.941 1.00 92.19 99 LYS A C 1
ATOM 818 O O . LYS A 1 99 ? 18.250 3.422 9.039 1.00 92.19 99 LYS A O 1
ATOM 823 N N . PRO A 1 100 ? 20.213 2.885 9.999 1.00 89.00 100 PRO A N 1
ATOM 824 C CA . PRO A 1 100 ? 19.648 2.769 11.338 1.00 89.00 100 PRO A CA 1
ATOM 825 C C . PRO A 1 100 ? 18.965 4.071 11.773 1.00 89.00 100 PRO A C 1
ATOM 827 O O . PRO A 1 100 ? 19.563 5.147 11.690 1.00 89.00 100 PRO A O 1
ATOM 830 N N . ALA A 1 101 ? 17.722 3.970 12.241 1.00 91.19 101 ALA A N 1
ATOM 831 C CA . ALA A 1 101 ? 17.027 5.079 12.884 1.00 91.19 101 ALA A CA 1
ATOM 832 C C . ALA A 1 101 ? 17.445 5.199 14.365 1.00 91.19 101 ALA A C 1
ATOM 834 O O . ALA A 1 101 ? 17.842 4.196 14.959 1.00 91.19 101 ALA A O 1
ATOM 835 N N . PRO A 1 102 ? 17.340 6.390 14.987 1.00 89.56 102 PRO A N 1
ATOM 836 C CA . PRO A 1 102 ? 17.665 6.574 16.406 1.00 89.56 102 PRO A CA 1
ATOM 837 C C . PRO A 1 102 ? 16.800 5.730 17.351 1.00 89.56 102 PRO A C 1
ATOM 839 O O . PRO A 1 102 ? 17.294 5.212 18.348 1.00 89.56 102 PRO A O 1
ATOM 842 N N . GLU A 1 103 ? 15.516 5.581 17.018 1.00 94.19 103 GLU A N 1
ATOM 843 C CA . GLU A 1 103 ? 14.525 4.859 17.819 1.00 94.19 103 GLU A CA 1
ATOM 844 C C . GLU A 1 103 ? 13.788 3.830 16.944 1.00 94.19 103 GLU A C 1
ATOM 846 O O . GLU A 1 103 ? 12.642 4.071 16.545 1.00 94.19 103 GLU A O 1
ATOM 851 N N . PRO A 1 104 ? 14.432 2.706 16.583 1.00 96.81 104 PRO A N 1
ATOM 852 C CA . PRO A 1 104 ? 13.776 1.658 15.815 1.00 96.81 104 PRO A CA 1
ATOM 853 C C . PRO A 1 104 ? 12.649 1.014 16.631 1.00 96.81 104 PRO A C 1
ATOM 855 O O . PRO A 1 104 ? 12.712 0.934 17.858 1.00 96.81 104 PRO A O 1
ATOM 858 N N . THR A 1 105 ? 11.609 0.554 15.947 1.00 98.12 105 THR A N 1
ATOM 859 C CA . THR A 1 105 ? 10.540 -0.257 16.535 1.00 98.12 105 THR A CA 1
ATOM 860 C C . THR A 1 105 ? 10.009 -1.249 15.507 1.00 98.12 105 THR A C 1
ATOM 862 O O . THR A 1 105 ? 10.121 -1.052 14.294 1.00 98.12 105 THR A O 1
ATOM 865 N N . THR A 1 106 ? 9.422 -2.331 16.006 1.00 97.94 106 THR A N 1
ATOM 866 C CA . THR A 1 106 ? 8.769 -3.356 15.186 1.00 97.94 106 THR A CA 1
ATOM 867 C C . THR A 1 106 ? 7.304 -3.019 14.883 1.00 97.94 106 THR A C 1
ATOM 869 O O . THR A 1 106 ? 6.732 -3.642 13.985 1.00 97.94 106 THR A O 1
ATOM 872 N N . ASP A 1 107 ? 6.729 -2.025 15.578 1.00 98.00 107 ASP A N 1
ATOM 873 C CA . ASP A 1 107 ? 5.318 -1.629 15.517 1.00 98.00 107 ASP A CA 1
ATOM 874 C C . ASP A 1 107 ? 5.095 -0.370 14.655 1.00 98.00 107 ASP A C 1
ATOM 876 O O . ASP A 1 107 ? 5.508 0.745 14.984 1.00 98.00 107 ASP A O 1
ATOM 880 N N . LEU A 1 108 ? 4.383 -0.544 13.541 1.00 98.06 108 LEU A N 1
ATOM 881 C CA . LEU A 1 108 ? 4.031 0.544 12.629 1.00 98.06 108 LEU A CA 1
ATOM 882 C C . LEU A 1 108 ? 3.017 1.532 13.223 1.00 98.06 108 LEU A C 1
ATOM 884 O O . LEU A 1 108 ? 3.074 2.718 12.897 1.00 98.06 108 LEU A O 1
ATOM 888 N N . LEU A 1 109 ? 2.104 1.088 14.093 1.00 98.06 109 LEU A N 1
ATOM 889 C CA . LEU A 1 109 ? 1.142 1.980 14.752 1.00 98.06 109 LEU A CA 1
ATOM 890 C C . LEU A 1 109 ? 1.846 2.901 15.746 1.00 98.06 109 LEU A C 1
ATOM 892 O O . LEU A 1 109 ? 1.494 4.078 15.857 1.00 98.06 109 LEU A O 1
ATOM 896 N N . GLU A 1 110 ? 2.891 2.402 16.409 1.00 98.12 110 GLU A N 1
ATOM 897 C CA . GLU A 1 110 ? 3.766 3.232 17.228 1.00 98.12 110 GLU A CA 1
ATOM 898 C C . GLU A 1 110 ? 4.430 4.328 16.382 1.00 98.12 110 GLU A C 1
ATOM 900 O O . GLU A 1 110 ? 4.394 5.501 16.765 1.00 98.12 110 GLU A O 1
ATOM 905 N N . ILE A 1 111 ? 4.970 3.981 15.206 1.00 98.44 111 ILE A N 1
ATOM 906 C CA . ILE A 1 111 ? 5.583 4.957 14.290 1.00 98.44 111 ILE A CA 1
ATOM 907 C C . ILE A 1 111 ? 4.563 6.010 13.841 1.00 98.44 111 ILE A C 1
ATOM 909 O O . ILE A 1 111 ? 4.838 7.205 13.954 1.00 98.44 111 ILE A O 1
ATOM 913 N N . LEU A 1 112 ? 3.369 5.600 13.400 1.00 98.25 112 LEU A N 1
ATOM 914 C CA . LEU A 1 112 ? 2.294 6.524 13.010 1.00 98.25 112 LEU A CA 1
ATOM 915 C C . LEU A 1 112 ? 1.894 7.457 14.165 1.00 98.25 112 LEU A C 1
ATOM 917 O O . LEU A 1 112 ? 1.671 8.653 13.954 1.00 98.25 112 LEU A O 1
ATOM 921 N N . GLY A 1 113 ? 1.862 6.941 15.397 1.00 97.88 113 GLY A N 1
ATOM 922 C CA . GLY A 1 113 ? 1.608 7.729 16.600 1.00 97.88 113 GLY A CA 1
ATOM 923 C C . GLY A 1 113 ? 2.723 8.729 16.922 1.00 97.88 113 GLY A C 1
ATOM 924 O O . GLY A 1 113 ? 2.431 9.837 17.373 1.00 97.88 113 GLY A O 1
ATOM 925 N N . ARG A 1 114 ? 3.994 8.374 16.684 1.00 97.88 114 ARG A N 1
ATOM 926 C CA . ARG A 1 114 ? 5.130 9.304 16.817 1.00 97.88 114 ARG A CA 1
ATOM 927 C C . ARG A 1 114 ? 5.051 10.412 15.763 1.00 97.88 114 ARG A C 1
ATOM 929 O O . ARG A 1 114 ? 5.134 11.577 16.129 1.00 97.88 114 ARG A O 1
ATOM 936 N N . VAL A 1 115 ? 4.778 10.068 14.502 1.00 97.69 115 VAL A N 1
ATOM 937 C CA . VAL A 1 115 ? 4.593 11.030 13.396 1.00 97.69 115 VAL A CA 1
ATOM 938 C C . VAL A 1 115 ? 3.446 12.009 13.679 1.00 97.69 115 VAL A C 1
ATOM 940 O O . VAL A 1 115 ? 3.587 13.210 13.454 1.00 97.69 115 VAL A O 1
ATOM 943 N N . ALA A 1 116 ? 2.325 11.525 14.228 1.00 96.94 116 ALA A N 1
ATOM 944 C CA . ALA A 1 116 ? 1.174 12.362 14.591 1.00 96.94 116 ALA A CA 1
ATOM 945 C C . ALA A 1 116 ? 1.507 13.463 15.613 1.00 96.94 116 ALA A C 1
ATOM 947 O O . ALA A 1 116 ? 0.861 14.505 15.627 1.00 96.94 116 ALA A O 1
ATOM 948 N N . ARG A 1 117 ? 2.486 13.214 16.493 1.00 97.12 117 ARG A N 1
ATOM 949 C CA . ARG A 1 117 ? 2.876 14.116 17.589 1.00 97.12 117 ARG A CA 1
ATOM 950 C C . ARG A 1 117 ? 4.140 14.920 17.297 1.00 97.12 117 ARG A C 1
ATOM 952 O O . ARG A 1 117 ? 4.496 15.777 18.097 1.00 97.12 117 ARG A O 1
ATOM 959 N N . ASP A 1 118 ? 4.837 14.617 16.208 1.00 97.19 118 ASP A N 1
ATOM 960 C CA . ASP A 1 118 ? 6.080 15.289 15.864 1.00 97.19 118 ASP A CA 1
ATOM 961 C C . ASP A 1 118 ? 5.792 16.647 15.214 1.00 97.19 118 ASP A C 1
ATOM 963 O O . ASP A 1 118 ? 5.277 16.739 14.097 1.00 97.19 118 ASP A O 1
ATOM 967 N N . GLU A 1 119 ? 6.143 17.709 15.936 1.00 97.00 119 GLU A N 1
ATOM 968 C CA . GLU A 1 119 ? 5.954 19.097 15.517 1.00 97.00 119 GLU A CA 1
ATOM 969 C C . GLU A 1 119 ? 6.782 19.458 14.274 1.00 97.00 119 GLU A C 1
ATOM 971 O O . GLU A 1 119 ? 6.465 20.428 13.589 1.00 97.00 119 GLU A O 1
ATOM 976 N N . ARG A 1 120 ? 7.812 18.671 13.920 1.00 96.56 120 ARG A N 1
ATOM 977 C CA . ARG A 1 120 ? 8.585 18.885 12.686 1.00 96.56 120 ARG A CA 1
ATOM 978 C C . ARG A 1 120 ? 7.717 18.785 11.436 1.00 96.56 120 ARG A C 1
ATOM 980 O O . ARG A 1 120 ? 8.042 19.436 10.455 1.00 96.56 120 ARG A O 1
ATOM 987 N N . PHE A 1 121 ? 6.627 18.016 11.471 1.00 96.06 121 PHE A N 1
ATOM 988 C CA . PHE A 1 121 ? 5.680 17.903 10.358 1.00 96.06 121 PHE A CA 1
ATOM 989 C C . PHE A 1 121 ? 4.651 19.047 10.304 1.00 96.06 121 PHE A C 1
ATOM 991 O O . PHE A 1 121 ? 3.818 19.071 9.392 1.00 96.06 121 PHE A O 1
ATOM 998 N N . GLU A 1 122 ? 4.651 19.988 11.254 1.00 93.56 122 GLU A N 1
ATOM 999 C CA . GLU A 1 122 ? 3.768 21.154 11.177 1.00 93.56 122 GLU A CA 1
ATOM 1000 C C . GLU A 1 122 ? 4.089 21.979 9.926 1.00 93.56 122 GLU A C 1
ATOM 1002 O O . GLU A 1 122 ? 5.232 22.354 9.671 1.00 93.56 122 GLU A O 1
ATOM 1007 N N . GLY A 1 123 ? 3.070 22.234 9.102 1.00 89.69 123 GLY A N 1
ATOM 1008 C CA . GLY A 1 123 ? 3.240 22.924 7.822 1.00 89.69 123 GLY A CA 1
ATOM 1009 C C . GLY A 1 123 ? 3.901 22.092 6.714 1.00 89.69 123 GLY A C 1
ATOM 1010 O O . GLY A 1 123 ? 4.176 22.641 5.648 1.00 89.69 123 GLY A O 1
ATOM 1011 N N . PHE A 1 124 ? 4.137 20.784 6.905 1.00 92.19 124 PHE A N 1
ATOM 1012 C CA . PHE A 1 124 ? 4.577 19.913 5.800 1.00 92.19 124 PHE A CA 1
ATOM 1013 C C . PHE A 1 124 ? 3.539 19.837 4.692 1.00 92.19 124 PHE A C 1
ATOM 1015 O O . PHE A 1 124 ? 3.908 19.783 3.519 1.00 92.19 124 PHE A O 1
ATOM 1022 N N . VAL A 1 125 ? 2.274 19.812 5.093 1.00 90.75 125 VAL A N 1
ATOM 1023 C CA . VAL A 1 125 ? 1.109 19.804 4.224 1.00 90.75 125 VAL A CA 1
ATOM 1024 C C . VAL A 1 125 ? 0.126 20.798 4.822 1.00 90.75 125 VAL A C 1
ATOM 1026 O O . VAL A 1 125 ? -0.169 20.761 6.018 1.00 90.75 125 VAL A O 1
ATOM 1029 N N . THR A 1 126 ? -0.325 21.728 3.999 1.00 86.62 126 THR A N 1
ATOM 1030 C CA . THR A 1 126 ? -1.231 22.820 4.363 1.00 86.62 126 THR A CA 1
ATOM 1031 C C . THR A 1 126 ? -2.646 22.553 3.874 1.00 86.62 126 THR A C 1
ATOM 1033 O O . THR A 1 126 ? -3.611 22.945 4.530 1.00 86.62 126 THR A O 1
ATOM 1036 N N . GLU A 1 127 ? -2.774 21.822 2.765 1.00 83.25 127 GLU A N 1
ATOM 1037 C CA . GLU A 1 127 ? -4.049 21.469 2.159 1.00 83.25 127 GLU A CA 1
ATOM 1038 C C . GLU A 1 127 ? -4.108 19.984 1.790 1.00 83.25 127 GLU A C 1
ATOM 1040 O O . GLU A 1 127 ? -3.174 19.405 1.234 1.00 83.25 127 GLU A O 1
ATOM 1045 N N . ARG A 1 128 ? -5.269 19.369 2.029 1.00 83.06 128 ARG A N 1
ATOM 1046 C CA . ARG A 1 128 ? -5.582 18.030 1.526 1.00 83.06 128 ARG A CA 1
ATOM 1047 C C . ARG A 1 128 ? -6.044 18.148 0.079 1.00 83.06 128 ARG A C 1
ATOM 1049 O O . ARG A 1 128 ? -7.238 18.121 -0.192 1.00 83.06 128 ARG A O 1
ATOM 1056 N N . ASN A 1 129 ? -5.104 18.337 -0.841 1.00 79.44 129 ASN A N 1
ATOM 1057 C CA . ASN A 1 129 ? -5.381 18.402 -2.285 1.00 79.44 129 ASN A CA 1
ATOM 1058 C C . ASN A 1 129 ? -4.339 17.652 -3.143 1.00 79.44 129 ASN A C 1
ATOM 1060 O O . ASN A 1 129 ? -4.405 17.670 -4.371 1.00 79.44 129 ASN A O 1
ATOM 1064 N N . GLY A 1 130 ? -3.337 17.035 -2.505 1.00 78.88 130 GLY A N 1
ATOM 1065 C CA . GLY A 1 130 ? -2.302 16.247 -3.175 1.00 78.88 130 GLY A CA 1
ATOM 1066 C C . GLY A 1 130 ? -1.198 17.080 -3.831 1.00 78.88 130 GLY A C 1
ATOM 1067 O O . GLY A 1 130 ? -0.185 16.516 -4.237 1.00 78.88 130 GLY A O 1
ATOM 1068 N N . GLY A 1 131 ? -1.344 18.405 -3.901 1.00 79.38 131 GLY A N 1
ATOM 1069 C CA . GLY A 1 131 ? -0.410 19.311 -4.573 1.00 79.38 131 GLY A CA 1
ATOM 1070 C C . GLY A 1 131 ? 0.974 19.384 -3.927 1.00 79.38 131 GLY A C 1
ATOM 1071 O O . GLY A 1 131 ? 1.936 19.759 -4.588 1.00 79.38 131 GLY A O 1
ATOM 1072 N N . GLU A 1 132 ? 1.093 18.986 -2.658 1.00 84.19 132 GLU A N 1
ATOM 1073 C CA . GLU A 1 132 ? 2.354 19.002 -1.903 1.00 84.19 132 GLU A CA 1
ATOM 1074 C C . GLU A 1 132 ? 3.060 17.636 -1.854 1.00 84.19 132 GLU A C 1
ATOM 1076 O O . GLU A 1 132 ? 4.112 17.520 -1.226 1.00 84.19 132 GLU A O 1
ATOM 1081 N N . VAL A 1 133 ? 2.540 16.611 -2.548 1.00 84.38 133 VAL A N 1
ATOM 1082 C CA . VAL A 1 133 ? 3.176 15.278 -2.608 1.00 84.38 133 VAL A CA 1
ATOM 1083 C C . VAL A 1 133 ? 4.612 15.373 -3.109 1.00 84.38 133 VAL A C 1
ATOM 1085 O O . VAL A 1 133 ? 5.506 14.789 -2.503 1.00 84.38 133 VAL A O 1
ATOM 1088 N N . ASP A 1 134 ? 4.857 16.133 -4.178 1.00 84.62 134 ASP A N 1
ATOM 1089 C CA . ASP A 1 134 ? 6.207 16.277 -4.729 1.00 84.62 134 ASP A CA 1
ATOM 1090 C C . ASP A 1 134 ? 7.133 17.011 -3.744 1.00 84.62 134 ASP A C 1
ATOM 1092 O O . ASP A 1 134 ? 8.317 16.684 -3.631 1.00 84.62 134 ASP A O 1
ATOM 1096 N N . ALA A 1 135 ? 6.596 17.961 -2.970 1.00 87.25 135 ALA A N 1
ATOM 1097 C CA . ALA A 1 135 ? 7.355 18.711 -1.973 1.00 87.25 135 ALA A CA 1
ATOM 1098 C C . ALA A 1 135 ? 7.839 17.828 -0.810 1.00 87.25 135 ALA A C 1
ATOM 1100 O O . ALA A 1 135 ? 8.903 18.105 -0.264 1.00 87.25 135 ALA A O 1
ATOM 1101 N N . LEU A 1 136 ? 7.127 16.746 -0.462 1.00 90.50 136 LEU A N 1
ATOM 1102 C CA . LEU A 1 136 ? 7.579 15.794 0.568 1.00 90.50 136 LEU A CA 1
ATOM 1103 C C . LEU A 1 136 ? 8.928 15.140 0.239 1.00 90.50 136 LEU A C 1
ATOM 1105 O O . LEU A 1 136 ? 9.657 14.771 1.157 1.00 90.50 136 LEU A O 1
ATOM 1109 N N . PHE A 1 137 ? 9.252 14.992 -1.048 1.00 92.81 137 PHE A N 1
ATOM 1110 C CA . PHE A 1 137 ? 10.453 14.291 -1.512 1.00 92.81 137 PHE A CA 1
ATOM 1111 C C . PHE A 1 137 ? 11.503 15.219 -2.134 1.00 92.81 137 PHE A C 1
ATOM 1113 O O . PHE A 1 137 ? 12.653 14.818 -2.288 1.00 92.81 137 PHE A O 1
ATOM 1120 N N . THR A 1 138 ? 11.118 16.443 -2.513 1.00 93.12 138 THR A N 1
ATOM 1121 C CA . THR A 1 138 ? 12.020 17.428 -3.138 1.00 93.12 138 THR A CA 1
ATOM 1122 C C . THR A 1 138 ? 12.534 18.489 -2.169 1.00 93.12 138 THR A C 1
ATOM 1124 O O . THR A 1 138 ? 13.598 19.056 -2.415 1.00 93.12 138 THR A O 1
ATOM 1127 N N . ASP A 1 139 ? 11.825 18.747 -1.065 1.00 95.19 139 ASP A N 1
ATOM 1128 C CA . ASP A 1 139 ? 12.335 19.563 0.037 1.00 95.19 139 ASP A CA 1
ATOM 1129 C C . ASP A 1 139 ? 13.262 18.703 0.920 1.00 95.19 139 ASP A C 1
ATOM 1131 O O . ASP A 1 139 ? 12.788 17.733 1.520 1.00 95.19 139 ASP A O 1
ATOM 1135 N N . PRO A 1 140 ? 14.563 19.039 1.041 1.00 95.06 140 PRO A N 1
ATOM 1136 C CA . PRO A 1 140 ? 15.521 18.218 1.780 1.00 95.06 140 PRO A CA 1
ATOM 1137 C C . PRO A 1 140 ? 15.184 18.022 3.262 1.00 95.06 140 PRO A C 1
ATOM 1139 O O . PRO A 1 140 ? 15.509 16.974 3.822 1.00 95.06 140 PRO A O 1
ATOM 1142 N N . GLU A 1 141 ? 14.550 18.999 3.919 1.00 95.06 141 GLU A N 1
ATOM 1143 C CA . GLU A 1 141 ? 14.179 18.854 5.330 1.00 95.06 141 GLU A CA 1
ATOM 1144 C C . GLU A 1 141 ? 12.933 17.976 5.475 1.00 95.06 141 GLU A C 1
ATOM 1146 O O . GLU A 1 141 ? 12.907 17.110 6.356 1.00 95.06 141 GLU A O 1
ATOM 1151 N N . LYS A 1 142 ? 11.944 18.113 4.577 1.00 96.50 142 LYS A N 1
ATOM 1152 C CA . LYS A 1 142 ? 10.772 17.220 4.568 1.00 96.50 142 LYS A CA 1
ATOM 1153 C C . LYS A 1 142 ? 11.166 15.779 4.265 1.00 96.50 142 LYS A C 1
ATOM 1155 O O . LYS A 1 142 ? 10.794 14.874 5.013 1.00 96.50 142 LYS A O 1
ATOM 1160 N N . GLU A 1 143 ? 11.983 15.586 3.231 1.00 96.38 143 GLU A N 1
ATOM 1161 C CA . GLU A 1 143 ? 12.507 14.284 2.818 1.00 96.38 143 GLU A CA 1
ATOM 1162 C C . GLU A 1 143 ? 13.266 13.626 3.976 1.00 96.38 143 GLU A C 1
ATOM 1164 O O . GLU A 1 143 ? 12.999 12.482 4.341 1.00 96.38 143 GLU A O 1
ATOM 1169 N N . LYS A 1 144 ? 14.178 14.361 4.617 1.00 95.69 144 LYS A N 1
ATOM 1170 C CA . LYS A 1 144 ? 14.972 13.851 5.738 1.00 95.69 144 LYS A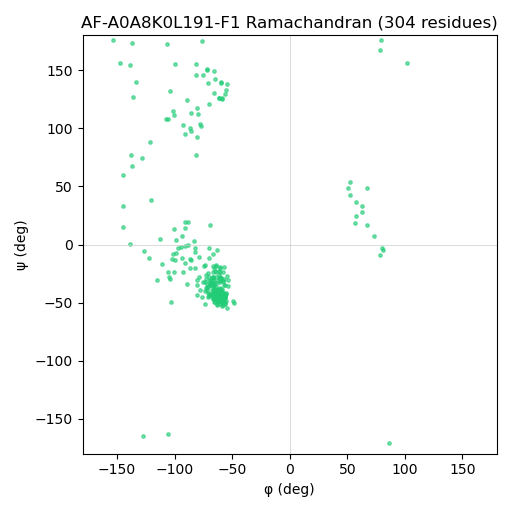 CA 1
ATOM 1171 C C . LYS A 1 144 ? 14.106 13.372 6.904 1.00 95.69 144 LYS A C 1
ATOM 1173 O O . LYS A 1 144 ? 14.375 12.292 7.430 1.00 95.69 144 LYS A O 1
ATOM 1178 N N . VAL A 1 145 ? 13.098 14.149 7.308 1.00 97.12 145 VAL A N 1
ATOM 1179 C CA . VAL A 1 145 ? 12.198 13.779 8.416 1.00 97.12 145 VAL A CA 1
ATOM 1180 C C . VAL A 1 145 ? 11.329 12.582 8.029 1.00 97.12 145 VAL A C 1
ATOM 1182 O O . VAL A 1 145 ? 11.212 11.636 8.805 1.00 97.12 145 VAL A O 1
ATOM 1185 N N . LEU A 1 146 ? 10.777 12.558 6.813 1.00 97.31 146 LEU A N 1
ATOM 1186 C CA . LEU A 1 146 ? 9.998 11.422 6.315 1.00 97.31 146 LEU A CA 1
ATOM 1187 C C . LEU A 1 146 ? 10.828 10.127 6.319 1.00 97.31 146 LEU A C 1
ATOM 1189 O O . LEU A 1 146 ? 10.375 9.087 6.802 1.00 97.31 146 LEU A O 1
ATOM 1193 N N . LEU A 1 147 ? 12.066 10.196 5.824 1.00 97.31 147 LEU A N 1
ATOM 1194 C CA . LEU A 1 147 ? 12.959 9.043 5.745 1.00 97.31 147 LEU A CA 1
ATOM 1195 C C . LEU A 1 147 ? 13.481 8.584 7.109 1.00 97.31 147 LEU A C 1
ATOM 1197 O O . LEU A 1 147 ? 13.832 7.412 7.245 1.00 97.31 147 LEU A O 1
ATOM 1201 N N . GLU A 1 148 ? 13.532 9.460 8.116 1.00 97.38 148 GLU A N 1
ATOM 1202 C CA . GLU A 1 148 ? 13.812 9.072 9.504 1.00 97.38 148 GLU A CA 1
ATOM 1203 C C . GLU A 1 148 ? 12.779 8.040 9.979 1.00 97.38 148 GLU A C 1
ATOM 1205 O O . GLU A 1 148 ? 13.154 6.938 10.376 1.00 97.38 148 GLU A O 1
ATOM 1210 N N . TYR A 1 149 ? 11.486 8.341 9.816 1.00 98.12 149 TYR A N 1
ATOM 1211 C CA . TYR A 1 149 ? 10.385 7.449 10.201 1.00 98.12 149 TYR A CA 1
ATOM 1212 C C . TYR A 1 149 ? 10.211 6.245 9.277 1.00 98.12 149 TYR A C 1
ATOM 1214 O O . TYR A 1 149 ? 9.843 5.159 9.731 1.00 98.12 149 TYR A O 1
ATOM 1222 N N . TRP A 1 150 ? 10.519 6.394 7.988 1.00 98.19 150 TRP A N 1
ATOM 1223 C CA . TRP A 1 150 ? 10.583 5.248 7.087 1.00 98.19 150 TRP A CA 1
ATOM 1224 C C . TRP A 1 150 ? 11.620 4.226 7.581 1.00 98.19 150 TRP A C 1
ATOM 1226 O O . TRP A 1 150 ? 11.339 3.026 7.632 1.00 98.19 150 TRP A O 1
ATOM 1236 N N . ASN A 1 151 ? 12.800 4.690 8.007 1.00 98.25 151 ASN A N 1
ATOM 1237 C CA . ASN A 1 151 ? 13.873 3.854 8.553 1.00 98.25 151 ASN A CA 1
ATOM 1238 C C . ASN A 1 151 ? 13.607 3.328 9.976 1.00 98.25 151 ASN A C 1
ATOM 1240 O O . ASN A 1 151 ? 14.236 2.350 10.374 1.00 98.25 151 ASN A O 1
ATOM 1244 N N . SER A 1 152 ? 12.673 3.915 10.732 1.00 98.12 152 SER A N 1
ATOM 1245 C CA . SER A 1 152 ? 12.319 3.450 12.083 1.00 98.12 152 SER A CA 1
ATOM 1246 C C . SER A 1 152 ? 11.653 2.079 12.123 1.00 98.12 152 SER A C 1
ATOM 1248 O O . SER A 1 152 ? 11.636 1.466 13.189 1.00 98.12 152 SER A O 1
ATOM 1250 N N . TRP A 1 153 ? 11.114 1.588 11.003 1.00 98.19 153 TRP A N 1
ATOM 1251 C CA . TRP A 1 153 ? 10.530 0.252 10.963 1.00 98.19 153 TRP A CA 1
ATOM 1252 C C . TRP A 1 153 ? 11.618 -0.819 10.866 1.00 98.19 153 TRP A C 1
ATOM 1254 O O . TRP A 1 153 ? 12.212 -1.045 9.804 1.00 98.19 153 TRP A O 1
ATOM 1264 N N . GLU A 1 154 ? 11.867 -1.469 11.998 1.00 96.50 154 GLU A N 1
ATOM 1265 C CA . GLU A 1 154 ? 12.794 -2.583 12.133 1.00 96.50 154 GLU A CA 1
ATOM 1266 C C . GLU A 1 154 ? 12.065 -3.898 11.860 1.00 96.50 154 GLU A C 1
ATOM 1268 O O . GLU A 1 154 ? 11.073 -4.202 12.515 1.00 96.50 154 GLU A O 1
ATOM 1273 N N . ILE A 1 155 ? 12.563 -4.696 10.912 1.00 95.94 155 ILE A N 1
ATOM 1274 C CA . ILE A 1 155 ? 11.961 -5.981 10.540 1.00 95.94 155 ILE A CA 1
ATOM 1275 C C . ILE A 1 155 ? 12.839 -7.124 11.068 1.00 95.94 155 ILE A C 1
ATOM 1277 O O . ILE A 1 155 ? 13.920 -7.379 10.539 1.00 95.94 155 ILE A O 1
ATOM 1281 N N . THR A 1 156 ? 12.361 -7.818 12.099 1.00 96.75 156 THR A N 1
ATOM 1282 C CA . THR A 1 156 ? 13.004 -8.966 12.763 1.00 96.75 156 THR A CA 1
ATOM 1283 C C . THR A 1 156 ? 12.214 -10.272 12.605 1.00 96.75 156 THR A C 1
ATOM 1285 O O . THR A 1 156 ? 12.824 -11.335 12.493 1.00 96.75 156 THR A O 1
ATOM 1288 N N . ASP A 1 157 ? 10.882 -10.205 12.504 1.00 97.56 157 ASP A N 1
ATOM 1289 C CA . ASP A 1 157 ? 9.989 -11.303 12.111 1.00 97.56 157 ASP A CA 1
ATOM 1290 C C . ASP A 1 157 ? 9.185 -10.875 10.869 1.00 97.56 157 ASP A C 1
ATOM 1292 O O . ASP A 1 157 ? 8.079 -10.337 10.988 1.00 97.56 157 ASP A O 1
ATOM 1296 N N . PRO A 1 158 ? 9.718 -11.098 9.651 1.00 96.38 158 PRO A N 1
ATOM 1297 C CA . PRO A 1 158 ? 9.102 -10.602 8.423 1.00 96.38 158 PRO A CA 1
ATOM 1298 C C . PRO A 1 158 ? 7.661 -11.064 8.213 1.00 96.38 158 PRO A C 1
ATOM 1300 O O . PRO A 1 158 ? 6.857 -10.312 7.671 1.00 96.38 158 PRO A O 1
ATOM 1303 N N . LYS A 1 159 ? 7.314 -12.289 8.628 1.00 96.31 15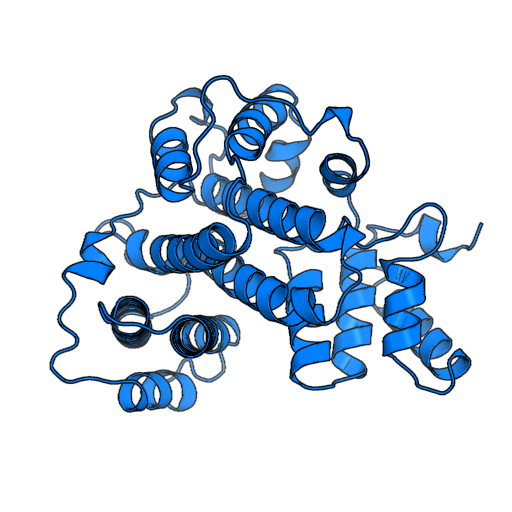9 LYS A N 1
ATOM 1304 C CA . LYS A 1 159 ? 5.962 -12.818 8.420 1.00 96.31 159 LYS A CA 1
ATOM 1305 C C . LYS A 1 159 ? 4.982 -12.152 9.376 1.00 96.31 159 LYS A C 1
ATOM 1307 O O . LYS A 1 159 ? 3.954 -11.657 8.916 1.00 96.31 159 LYS A O 1
ATOM 1312 N N . LYS A 1 160 ? 5.300 -12.129 10.675 1.00 97.56 160 LYS A N 1
ATOM 1313 C CA . LYS A 1 160 ? 4.419 -11.513 11.671 1.00 97.56 160 LYS A CA 1
ATOM 1314 C C . LYS A 1 160 ? 4.285 -10.011 11.436 1.00 97.56 160 LYS A C 1
ATOM 1316 O O . LYS A 1 160 ? 3.183 -9.481 11.438 1.00 97.56 160 LYS A O 1
ATOM 1321 N N . GLN A 1 161 ? 5.381 -9.333 11.127 1.00 98.00 161 GLN A N 1
ATOM 1322 C CA . GLN A 1 161 ? 5.341 -7.892 10.903 1.00 98.00 161 GLN A CA 1
ATOM 1323 C C . GLN A 1 161 ? 4.671 -7.519 9.583 1.00 98.00 161 GLN A C 1
ATOM 1325 O O . GLN A 1 161 ? 4.091 -6.442 9.484 1.00 98.00 161 GLN A O 1
ATOM 1330 N N . PHE A 1 162 ? 4.686 -8.401 8.578 1.00 98.06 162 PHE A N 1
ATOM 1331 C CA . PHE A 1 162 ? 3.869 -8.197 7.387 1.00 98.06 162 PHE A CA 1
ATOM 1332 C C . PHE A 1 162 ? 2.368 -8.342 7.693 1.00 98.06 162 PHE A C 1
ATOM 1334 O O . PHE A 1 162 ? 1.587 -7.496 7.260 1.00 98.06 162 PHE A O 1
ATOM 1341 N N . GLU A 1 163 ? 1.961 -9.335 8.492 1.00 98.12 163 GLU A N 1
ATOM 1342 C CA . GLU A 1 163 ? 0.588 -9.449 9.019 1.00 98.12 163 GLU A CA 1
ATOM 1343 C C . GLU A 1 163 ? 0.179 -8.183 9.791 1.00 98.12 163 GLU A C 1
ATOM 1345 O O . GLU A 1 163 ? -0.852 -7.573 9.490 1.00 98.12 163 GLU A O 1
ATOM 1350 N N . ASP A 1 164 ? 1.020 -7.737 10.728 1.00 98.12 164 ASP A N 1
ATOM 1351 C CA . ASP A 1 164 ? 0.770 -6.539 11.537 1.00 98.12 164 ASP A CA 1
ATOM 1352 C C . ASP A 1 164 ? 0.701 -5.273 10.674 1.00 98.12 164 ASP A C 1
ATOM 1354 O O . ASP A 1 164 ? -0.106 -4.383 10.941 1.00 98.12 164 ASP A O 1
ATOM 1358 N N . SER A 1 165 ? 1.464 -5.211 9.578 1.00 98.38 165 SER A N 1
ATOM 1359 C CA . SER A 1 165 ? 1.399 -4.101 8.626 1.00 98.38 165 SER A CA 1
ATOM 1360 C C . SER A 1 165 ? 0.042 -3.983 7.925 1.00 98.38 165 SER A C 1
ATOM 1362 O O . SER A 1 165 ? -0.464 -2.874 7.738 1.00 98.38 165 SER A O 1
ATOM 1364 N N . GLN A 1 166 ? -0.610 -5.109 7.610 1.00 98.31 166 GLN A N 1
ATOM 1365 C CA . GLN A 1 166 ? -1.956 -5.100 7.033 1.00 98.31 166 GLN A CA 1
ATOM 1366 C C . GLN A 1 166 ? -3.011 -4.699 8.073 1.00 98.31 166 GLN A C 1
ATOM 1368 O O . GLN A 1 166 ? -3.940 -3.952 7.747 1.00 98.31 166 GLN A O 1
ATOM 1373 N N . LYS A 1 167 ? -2.836 -5.120 9.336 1.00 98.38 167 LYS A N 1
ATOM 1374 C CA . LYS A 1 167 ? -3.669 -4.665 10.461 1.00 98.38 167 LYS A CA 1
ATOM 1375 C C . LYS A 1 167 ? -3.513 -3.157 10.686 1.00 98.38 167 LYS A C 1
ATOM 1377 O O . LYS A 1 167 ? -4.519 -2.467 10.837 1.00 98.38 167 LYS A O 1
ATOM 1382 N N . ALA A 1 168 ? -2.291 -2.626 10.613 1.00 98.56 168 ALA A N 1
ATOM 1383 C CA . ALA A 1 168 ? -2.015 -1.193 10.702 1.00 98.56 168 ALA A CA 1
ATOM 1384 C C . ALA A 1 168 ? -2.653 -0.403 9.546 1.00 98.56 168 ALA A C 1
ATOM 1386 O O . ALA A 1 168 ? -3.230 0.654 9.779 1.00 98.56 168 ALA A O 1
ATOM 1387 N N . ALA A 1 169 ? -2.635 -0.928 8.317 1.00 98.69 169 ALA A N 1
ATOM 1388 C CA . ALA A 1 169 ? -3.305 -0.300 7.176 1.00 98.69 169 ALA A CA 1
ATOM 1389 C C . ALA A 1 169 ? -4.838 -0.256 7.338 1.00 98.69 169 ALA A C 1
ATOM 1391 O O . ALA A 1 169 ? -5.482 0.736 6.994 1.00 98.69 169 ALA A O 1
ATOM 1392 N N . ALA A 1 170 ? -5.430 -1.320 7.891 1.00 98.69 170 ALA A N 1
ATOM 1393 C CA . AL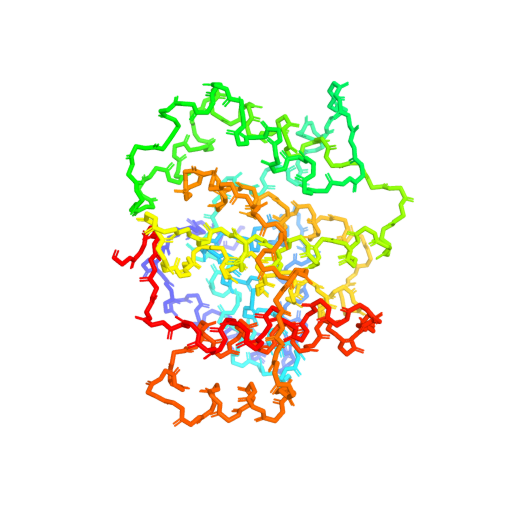A A 1 170 ? -6.854 -1.371 8.219 1.00 98.69 170 ALA A CA 1
ATOM 1394 C C . ALA A 1 170 ? -7.217 -0.393 9.350 1.00 98.69 170 ALA A C 1
ATOM 1396 O O . ALA A 1 170 ? -8.200 0.343 9.239 1.00 98.69 170 ALA A O 1
ATOM 1397 N N . ALA A 1 171 ? -6.400 -0.349 10.407 1.00 98.38 171 ALA A N 1
ATOM 1398 C CA . ALA A 1 171 ? -6.526 0.613 11.498 1.00 98.38 171 ALA A CA 1
ATOM 1399 C C . ALA A 1 171 ? -6.431 2.054 10.989 1.00 98.38 171 ALA A C 1
ATOM 1401 O O . ALA A 1 171 ? -7.247 2.886 11.363 1.00 98.38 171 ALA A O 1
ATOM 1402 N N . LEU A 1 172 ? -5.486 2.337 10.094 1.00 97.88 172 LEU A N 1
ATOM 1403 C CA . LEU A 1 172 ? -5.303 3.653 9.499 1.00 97.88 172 LEU A CA 1
ATOM 1404 C C . LEU A 1 172 ? -6.563 4.121 8.755 1.00 97.88 172 LEU A C 1
ATOM 1406 O O . LEU A 1 172 ? -7.010 5.244 8.962 1.00 97.88 172 LEU A O 1
ATOM 1410 N N . LEU A 1 173 ? -7.183 3.253 7.949 1.00 98.25 173 LEU A N 1
ATOM 1411 C CA . LEU A 1 173 ? -8.414 3.586 7.225 1.00 98.25 173 LEU A CA 1
ATOM 1412 C C . LEU A 1 173 ? -9.616 3.805 8.161 1.00 98.25 173 LEU A C 1
ATOM 1414 O O . LEU A 1 173 ? -10.364 4.763 7.978 1.00 98.25 173 LEU A O 1
ATOM 1418 N N . VAL A 1 174 ? -9.838 2.911 9.131 1.00 98.25 174 VAL A N 1
ATOM 1419 C CA . VAL A 1 174 ? -11.082 2.896 9.932 1.00 98.25 174 VAL A CA 1
ATOM 1420 C C . VAL A 1 174 ? -10.983 3.699 11.231 1.00 98.25 174 VAL A C 1
ATOM 1422 O O . VAL A 1 174 ? -11.994 4.183 11.754 1.00 98.25 174 VAL A O 1
ATOM 1425 N N . GLY A 1 175 ? -9.766 3.882 11.733 1.00 97.62 175 GLY A N 1
ATOM 1426 C CA . GLY A 1 175 ? -9.445 4.638 12.939 1.00 97.62 175 GLY A CA 1
ATOM 1427 C C . GLY A 1 175 ? -9.239 6.136 12.711 1.00 97.62 175 GLY A C 1
ATOM 1428 O O . GLY A 1 175 ? -9.366 6.895 13.664 1.00 97.62 175 GLY A O 1
ATOM 1429 N N . ALA A 1 176 ? -8.950 6.579 11.481 1.00 96.12 176 ALA A N 1
ATOM 1430 C CA . ALA A 1 176 ? -8.741 7.998 11.174 1.00 96.12 176 ALA A CA 1
ATOM 1431 C C . ALA A 1 176 ? -10.014 8.878 11.217 1.00 96.12 176 ALA A C 1
ATOM 1433 O O . ALA A 1 176 ? -9.908 10.034 11.644 1.00 96.12 176 ALA A O 1
ATOM 1434 N N . PRO A 1 177 ? -11.211 8.409 10.795 1.00 95.31 177 PRO A N 1
ATOM 1435 C CA . PRO A 1 177 ? -12.414 9.231 10.866 1.00 95.31 177 PRO A CA 1
ATOM 1436 C C . PRO A 1 177 ? -12.753 9.670 12.299 1.00 95.31 177 PRO A C 1
ATOM 1438 O O . PRO A 1 177 ? -12.697 8.891 13.249 1.00 95.31 177 PRO A O 1
ATOM 1441 N N . SER A 1 178 ? -13.179 10.922 12.454 1.00 91.56 178 SER A N 1
ATOM 1442 C CA . SER A 1 178 ? -13.530 11.544 13.739 1.00 91.56 178 SER A CA 1
ATOM 1443 C C . SER A 1 178 ? -14.818 12.361 13.630 1.00 91.56 178 SER A C 1
ATOM 1445 O O . SER A 1 178 ? -15.318 12.593 12.534 1.00 91.56 178 SER A O 1
ATOM 1447 N N . GLU A 1 179 ? -15.344 12.875 14.745 1.00 88.44 179 GLU A N 1
ATOM 1448 C CA . GLU A 1 179 ? -16.516 13.770 14.709 1.00 88.44 179 GLU A CA 1
ATOM 1449 C C . GLU A 1 179 ? -16.292 15.006 13.821 1.00 88.44 179 GLU A C 1
ATOM 1451 O O . GLU A 1 179 ? -17.211 15.470 13.150 1.00 88.44 179 GLU A O 1
ATOM 1456 N N . LYS A 1 180 ? -15.058 15.528 13.785 1.00 87.00 180 LYS A N 1
ATOM 1457 C CA . LYS A 1 180 ? -14.689 16.686 12.955 1.00 87.00 180 LYS A CA 1
ATOM 1458 C C . LYS A 1 180 ? -14.460 16.314 11.491 1.00 87.00 180 LYS A C 1
ATOM 1460 O O . LYS A 1 180 ? -14.607 17.164 10.618 1.00 87.00 180 LYS A O 1
ATOM 1465 N N . GLN A 1 181 ? -14.056 15.075 11.230 1.00 87.75 181 GLN A N 1
ATOM 1466 C CA . GLN A 1 181 ? -13.720 14.566 9.902 1.00 87.75 181 GLN A CA 1
ATOM 1467 C C . GLN A 1 181 ? -14.303 13.156 9.749 1.00 87.75 181 GLN A C 1
ATOM 1469 O O . GLN A 1 181 ? -13.578 12.175 9.894 1.00 87.75 181 GLN A O 1
ATOM 1474 N N . PRO A 1 182 ? -15.620 13.037 9.516 1.00 91.38 182 PRO A N 1
ATOM 1475 C CA . PRO A 1 182 ? -16.311 11.751 9.604 1.00 91.38 182 PRO A CA 1
ATOM 1476 C C . PRO A 1 182 ? -16.116 10.855 8.376 1.00 91.38 182 PRO A C 1
ATOM 1478 O O . PRO A 1 182 ? -16.519 9.696 8.405 1.00 91.38 182 PRO A O 1
ATOM 1481 N N . LYS A 1 183 ? -15.543 11.379 7.288 1.00 94.31 183 LYS A N 1
ATOM 1482 C CA . LYS A 1 183 ? -15.372 10.638 6.036 1.00 94.31 183 LYS A CA 1
ATOM 1483 C C . LYS A 1 183 ? -14.151 9.726 6.084 1.00 94.31 183 LYS A C 1
ATOM 1485 O O . LYS A 1 183 ? -13.122 10.088 6.648 1.00 94.31 183 LYS A O 1
ATOM 1490 N N . TYR A 1 184 ? -14.265 8.583 5.415 1.00 96.62 184 TYR A N 1
ATOM 1491 C CA . TYR A 1 184 ? -13.124 7.731 5.096 1.00 96.62 184 TYR A CA 1
ATOM 1492 C C . TYR A 1 184 ? -12.265 8.379 4.018 1.00 96.62 184 TYR A C 1
ATOM 1494 O O . TYR A 1 184 ? -12.758 9.129 3.173 1.00 96.62 184 TYR A O 1
ATOM 1502 N N . ASP A 1 185 ? -10.977 8.076 4.050 1.00 95.12 185 ASP A N 1
ATOM 1503 C CA . ASP A 1 185 ? -9.989 8.804 3.276 1.00 95.12 185 ASP A CA 1
ATOM 1504 C C . ASP A 1 185 ? -9.517 8.030 2.038 1.00 95.12 185 ASP A C 1
ATOM 1506 O O . ASP A 1 185 ? -9.182 6.841 2.113 1.00 95.12 185 ASP A O 1
ATOM 1510 N N . PHE A 1 186 ? -9.491 8.720 0.894 1.00 95.00 186 PHE A N 1
ATOM 1511 C CA . PHE A 1 186 ? -9.087 8.140 -0.381 1.00 95.00 186 PHE A CA 1
ATOM 1512 C C . PHE A 1 186 ? -7.618 7.699 -0.400 1.00 95.00 186 PHE A C 1
ATOM 1514 O O . PHE A 1 186 ? -7.303 6.638 -0.936 1.00 95.00 186 PHE A O 1
ATOM 1521 N N . PHE A 1 187 ? -6.698 8.459 0.185 1.00 94.56 187 PHE A N 1
ATOM 1522 C CA . PHE A 1 187 ? -5.283 8.096 0.230 1.00 94.56 187 PHE A CA 1
ATOM 1523 C C . PHE A 1 187 ? -5.058 6.933 1.204 1.00 94.56 187 PHE A C 1
ATOM 1525 O O . PHE A 1 187 ? -4.324 5.991 0.893 1.00 94.56 187 PHE A O 1
ATOM 1532 N N . LEU A 1 188 ? -5.750 6.924 2.348 1.00 96.94 188 LEU A N 1
ATOM 1533 C CA . LEU A 1 188 ? -5.582 5.862 3.349 1.00 96.94 188 LEU A CA 1
ATOM 1534 C C . LEU A 1 188 ? -6.139 4.505 2.881 1.00 96.94 188 LEU A C 1
ATOM 1536 O O . LEU A 1 188 ? -5.543 3.466 3.179 1.00 96.94 188 LEU A O 1
ATOM 1540 N N . VAL A 1 189 ? -7.213 4.467 2.077 1.00 98.25 189 VAL A N 1
ATOM 1541 C CA . VAL A 1 189 ? -7.669 3.195 1.472 1.00 98.25 189 VAL A CA 1
ATOM 1542 C C . VAL A 1 189 ? -6.655 2.646 0.460 1.00 98.25 189 VAL A C 1
ATOM 1544 O O . VAL A 1 189 ? -6.537 1.426 0.292 1.00 98.25 189 VAL A O 1
ATOM 1547 N N . HIS A 1 190 ? -5.860 3.508 -0.185 1.00 98.06 190 HIS A N 1
ATOM 1548 C CA . HIS A 1 190 ? -4.765 3.041 -1.031 1.00 98.06 190 HIS A CA 1
ATOM 1549 C C . HIS A 1 190 ? -3.687 2.339 -0.210 1.00 98.06 190 HIS A C 1
ATOM 1551 O O . HIS A 1 190 ? -3.201 1.303 -0.653 1.00 98.06 190 HIS A O 1
ATOM 1557 N N . ALA A 1 191 ? -3.358 2.810 0.999 1.00 98.38 191 ALA A N 1
ATOM 1558 C CA . ALA A 1 191 ? -2.402 2.111 1.864 1.00 98.38 191 ALA A CA 1
ATOM 1559 C C . ALA A 1 191 ? -2.874 0.676 2.174 1.00 98.38 191 ALA A C 1
ATOM 1561 O O . ALA A 1 191 ? -2.103 -0.278 2.041 1.00 98.38 191 ALA A O 1
ATOM 1562 N N . LEU A 1 192 ? -4.162 0.496 2.487 1.00 98.75 192 LEU A N 1
ATOM 1563 C CA . LEU A 1 192 ? -4.760 -0.827 2.698 1.00 98.75 192 LEU A CA 1
ATOM 1564 C C . LEU A 1 192 ? -4.710 -1.697 1.434 1.00 98.75 192 LEU A C 1
ATOM 1566 O O . LEU A 1 192 ? -4.296 -2.856 1.481 1.00 98.75 192 LEU A O 1
ATOM 1570 N N . THR A 1 193 ? -5.109 -1.154 0.290 1.00 98.69 193 THR A N 1
ATOM 1571 C CA . THR A 1 193 ? -5.240 -1.936 -0.951 1.00 98.69 193 THR A CA 1
ATOM 1572 C C . THR A 1 193 ? -3.891 -2.253 -1.592 1.00 98.69 193 THR A C 1
ATOM 1574 O O . THR A 1 193 ? -3.703 -3.354 -2.109 1.00 98.69 193 THR A O 1
ATOM 1577 N N . ALA A 1 194 ? -2.908 -1.364 -1.453 1.00 98.62 194 ALA A N 1
ATOM 1578 C CA . ALA A 1 194 ? -1.517 -1.630 -1.793 1.00 98.62 194 ALA A CA 1
ATOM 1579 C C . ALA A 1 194 ? -0.914 -2.723 -0.895 1.00 98.62 194 ALA A C 1
ATOM 1581 O O . ALA A 1 194 ? -0.219 -3.599 -1.405 1.00 98.62 194 ALA A O 1
ATOM 1582 N N . SER A 1 195 ? -1.236 -2.755 0.409 1.00 98.62 195 SER A N 1
ATOM 1583 C CA . SER A 1 195 ? -0.784 -3.845 1.300 1.00 98.62 195 SER A CA 1
ATOM 1584 C C . SER A 1 195 ? -1.312 -5.206 0.829 1.00 98.62 195 SER A C 1
ATOM 1586 O O . SER A 1 195 ? -0.591 -6.206 0.806 1.00 98.62 195 SER A O 1
ATOM 1588 N N . HIS A 1 196 ? -2.570 -5.236 0.374 1.00 98.56 196 HIS A N 1
ATOM 1589 C CA . HIS A 1 196 ? -3.183 -6.426 -0.199 1.00 98.56 196 HIS A CA 1
ATOM 1590 C C . HIS A 1 196 ? -2.475 -6.861 -1.488 1.00 98.56 196 HIS A C 1
ATOM 1592 O O . HIS A 1 196 ? -2.247 -8.057 -1.669 1.00 98.56 196 HIS A O 1
ATOM 1598 N N . ALA A 1 197 ? -2.079 -5.918 -2.347 1.00 98.69 197 ALA A N 1
ATOM 1599 C CA . ALA A 1 197 ? -1.301 -6.225 -3.541 1.00 98.69 197 ALA A CA 1
ATOM 1600 C C . ALA A 1 197 ? 0.070 -6.829 -3.200 1.00 98.69 197 ALA A C 1
ATOM 1602 O O . ALA A 1 197 ? 0.431 -7.856 -3.771 1.00 98.69 197 ALA A O 1
ATOM 1603 N N . VAL A 1 198 ? 0.791 -6.286 -2.208 1.00 98.62 198 VAL A N 1
ATOM 1604 C CA . VAL A 1 198 ? 2.050 -6.889 -1.726 1.00 98.62 198 VAL A CA 1
ATOM 1605 C C . VAL A 1 198 ? 1.823 -8.336 -1.284 1.00 98.62 198 VAL A C 1
ATOM 1607 O O . VAL A 1 198 ? 2.560 -9.222 -1.706 1.00 98.62 198 VAL A O 1
ATOM 1610 N N . ARG A 1 199 ? 0.760 -8.613 -0.518 1.00 98.00 199 ARG A N 1
ATOM 1611 C CA . ARG A 1 199 ? 0.428 -9.972 -0.047 1.00 98.00 199 ARG A CA 1
ATOM 1612 C C . ARG A 1 199 ? 0.225 -10.954 -1.206 1.00 98.00 199 ARG A C 1
ATOM 1614 O O . ARG A 1 199 ? 0.661 -12.098 -1.106 1.00 98.00 199 ARG A O 1
ATOM 1621 N N . VAL A 1 200 ? -0.424 -10.522 -2.291 1.00 98.19 200 VAL A N 1
ATOM 1622 C CA . VAL A 1 200 ? -0.594 -11.338 -3.508 1.00 98.19 200 VAL A CA 1
ATOM 1623 C C . VAL A 1 200 ? 0.749 -11.591 -4.194 1.00 98.19 200 VAL A C 1
ATOM 1625 O O . VAL A 1 200 ? 1.014 -12.706 -4.636 1.00 98.19 200 VAL A O 1
ATOM 1628 N N . LEU A 1 201 ? 1.588 -10.560 -4.294 1.00 98.19 201 LEU A N 1
ATOM 1629 C CA . LEU A 1 201 ? 2.799 -10.583 -5.109 1.00 98.19 201 LEU A CA 1
ATOM 1630 C C . LEU A 1 201 ? 3.979 -11.294 -4.442 1.00 98.19 201 LEU A C 1
ATOM 1632 O O . LEU A 1 201 ? 4.742 -11.959 -5.136 1.00 98.19 201 LEU A O 1
ATOM 1636 N N . LEU A 1 202 ? 4.132 -11.207 -3.117 1.00 96.81 202 LEU A N 1
ATOM 1637 C CA . LEU A 1 202 ? 5.244 -11.843 -2.397 1.00 96.81 202 LEU A CA 1
ATOM 1638 C C . LEU A 1 202 ? 5.463 -13.325 -2.773 1.00 96.81 202 LEU A C 1
ATOM 1640 O O . LEU A 1 202 ? 6.582 -13.670 -3.139 1.00 96.81 202 LEU A O 1
ATOM 1644 N N . PRO A 1 203 ? 4.457 -14.221 -2.773 1.00 96.00 203 PRO A N 1
ATOM 1645 C CA . PRO A 1 203 ? 4.688 -15.621 -3.146 1.00 96.00 203 PRO A CA 1
ATOM 1646 C C . PRO A 1 203 ? 4.985 -15.846 -4.640 1.00 96.00 203 PRO A C 1
ATOM 1648 O O . PRO A 1 203 ? 5.372 -16.951 -5.012 1.00 96.00 203 PRO A O 1
ATOM 1651 N N . LEU A 1 204 ? 4.782 -14.841 -5.497 1.00 95.94 204 LEU A N 1
ATOM 1652 C CA . LEU A 1 204 ? 4.874 -14.953 -6.957 1.00 95.94 204 LEU A CA 1
ATOM 1653 C C . LEU A 1 204 ? 6.139 -14.304 -7.528 1.00 95.94 204 LEU A C 1
ATOM 1655 O O . LEU A 1 204 ? 6.573 -14.666 -8.619 1.00 95.94 204 LEU A O 1
ATOM 1659 N N . LEU A 1 205 ? 6.722 -13.346 -6.806 1.00 93.75 205 LEU A N 1
ATOM 1660 C CA . LEU A 1 205 ? 7.877 -12.573 -7.252 1.00 93.75 205 LEU A CA 1
ATOM 1661 C C . LEU A 1 205 ? 9.196 -13.095 -6.660 1.00 93.75 205 LEU A C 1
ATOM 1663 O O . LEU A 1 205 ? 9.196 -13.690 -5.576 1.00 93.75 205 LEU A O 1
ATOM 1667 N N . PRO A 1 206 ? 10.346 -12.847 -7.322 1.00 94.88 206 PRO A N 1
ATOM 1668 C CA . PRO A 1 206 ? 11.647 -13.282 -6.825 1.00 94.88 206 PRO A CA 1
ATOM 1669 C C . PRO A 1 206 ? 11.942 -12.779 -5.403 1.00 94.88 206 PRO A C 1
ATOM 1671 O O . PRO A 1 206 ? 11.830 -11.584 -5.123 1.00 94.88 206 PRO A O 1
ATOM 1674 N N . ALA A 1 207 ? 12.415 -13.676 -4.529 1.00 95.62 207 ALA A N 1
ATOM 1675 C CA . ALA A 1 207 ? 12.654 -13.397 -3.106 1.00 95.62 207 ALA A CA 1
ATOM 1676 C C . ALA A 1 207 ? 13.557 -12.181 -2.836 1.00 95.62 207 ALA A C 1
ATOM 1678 O O . ALA A 1 207 ? 13.368 -11.474 -1.848 1.00 95.62 207 ALA A O 1
ATOM 1679 N N . LYS A 1 208 ? 14.500 -11.887 -3.745 1.00 94.88 208 LYS A N 1
ATOM 1680 C CA . LYS A 1 208 ? 15.393 -10.719 -3.649 1.00 94.88 208 LYS A CA 1
ATOM 1681 C C . LYS A 1 208 ? 14.644 -9.376 -3.578 1.00 94.88 208 LYS A C 1
ATOM 1683 O O . LYS A 1 208 ? 15.196 -8.417 -3.056 1.00 94.88 208 LYS A O 1
ATOM 1688 N N . TRP A 1 209 ? 13.402 -9.310 -4.068 1.00 95.56 209 TRP A N 1
ATOM 1689 C CA . TRP A 1 209 ? 12.591 -8.088 -4.099 1.00 95.56 209 TRP A CA 1
ATOM 1690 C C . TRP A 1 209 ? 11.581 -7.971 -2.954 1.00 95.56 209 TRP A C 1
ATOM 1692 O O . TRP A 1 209 ? 10.968 -6.919 -2.799 1.00 95.56 209 TRP A O 1
ATOM 1702 N N . HIS A 1 210 ? 11.402 -9.010 -2.133 1.00 96.50 210 HIS A N 1
ATOM 1703 C CA . HIS A 1 210 ? 10.356 -9.039 -1.099 1.00 96.50 210 HIS A CA 1
ATOM 1704 C C . HIS A 1 210 ? 10.489 -7.896 -0.096 1.00 96.50 210 HIS A C 1
ATOM 1706 O O . HIS A 1 210 ? 9.525 -7.172 0.146 1.00 96.50 210 HIS A O 1
ATOM 1712 N N . LEU A 1 211 ? 11.699 -7.691 0.435 1.00 95.50 211 LEU A N 1
ATOM 1713 C CA . LEU A 1 211 ? 11.964 -6.596 1.366 1.00 95.50 211 LEU A CA 1
ATOM 1714 C C . LEU A 1 211 ? 11.743 -5.233 0.701 1.00 95.50 211 LEU A C 1
ATOM 1716 O O . LEU A 1 211 ? 11.151 -4.352 1.319 1.00 95.50 211 LEU A O 1
ATOM 1720 N N . SER A 1 212 ? 12.167 -5.074 -0.559 1.00 95.62 212 SER A N 1
ATOM 1721 C CA . SER A 1 212 ? 11.937 -3.832 -1.301 1.00 95.62 212 SER A CA 1
ATOM 1722 C C . SER A 1 212 ? 10.442 -3.530 -1.415 1.00 95.62 212 SER A C 1
ATOM 1724 O O . SER A 1 212 ? 10.023 -2.447 -1.030 1.00 95.62 212 SER A O 1
ATOM 1726 N N . LEU A 1 213 ? 9.614 -4.486 -1.846 1.00 97.44 213 LEU A N 1
ATOM 1727 C CA . LEU A 1 213 ? 8.167 -4.279 -2.006 1.00 97.44 213 LEU A CA 1
ATOM 1728 C C . LEU A 1 213 ? 7.481 -3.868 -0.699 1.00 97.44 213 LEU A C 1
ATOM 1730 O O . LEU A 1 213 ? 6.659 -2.952 -0.686 1.00 97.44 213 LEU A O 1
ATOM 1734 N N . VAL A 1 214 ? 7.843 -4.519 0.408 1.00 98.19 214 VAL A N 1
ATOM 1735 C CA . VAL A 1 214 ? 7.311 -4.195 1.737 1.00 98.19 214 VAL A CA 1
ATOM 1736 C C . VAL A 1 214 ? 7.749 -2.792 2.175 1.00 98.19 214 VAL A C 1
ATOM 1738 O O . VAL A 1 214 ? 6.933 -2.016 2.674 1.00 98.19 214 VAL A O 1
ATOM 1741 N N . ARG A 1 215 ? 9.013 -2.416 1.939 1.00 97.88 215 ARG A N 1
ATOM 1742 C CA . ARG A 1 215 ? 9.520 -1.077 2.274 1.00 97.88 215 ARG A CA 1
ATOM 1743 C C . ARG A 1 215 ? 8.979 0.023 1.361 1.00 97.88 215 ARG A C 1
ATOM 1745 O O . ARG A 1 215 ? 8.749 1.125 1.854 1.00 97.88 215 ARG A O 1
ATOM 1752 N N . GLN A 1 216 ? 8.741 -0.263 0.081 1.00 97.62 216 GLN A N 1
ATOM 1753 C CA . GLN A 1 216 ? 8.042 0.636 -0.839 1.00 97.62 216 GLN A CA 1
ATOM 1754 C C . GLN A 1 216 ? 6.629 0.902 -0.328 1.00 97.62 216 GLN A C 1
ATOM 1756 O O . GL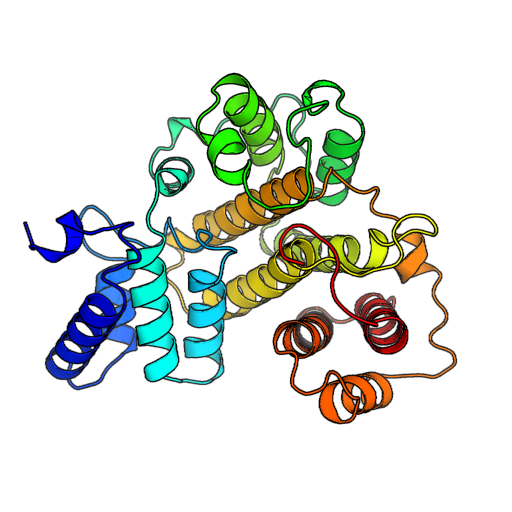N A 1 216 ? 6.241 2.054 -0.151 1.00 97.62 216 GLN A O 1
ATOM 1761 N N . TRP A 1 217 ? 5.872 -0.154 -0.018 1.00 98.62 217 TRP A N 1
ATOM 1762 C CA . TRP A 1 217 ? 4.538 -0.003 0.556 1.00 98.62 217 TRP A CA 1
ATOM 1763 C C . TRP A 1 217 ? 4.558 0.852 1.829 1.00 98.62 217 TRP A C 1
ATOM 1765 O O . TRP A 1 217 ? 3.710 1.731 1.979 1.00 98.62 217 TRP A O 1
ATOM 1775 N N . TRP A 1 218 ? 5.542 0.654 2.713 1.00 98.62 218 TRP A N 1
ATOM 1776 C CA . TRP A 1 218 ? 5.646 1.464 3.925 1.00 98.62 218 TRP A CA 1
ATOM 1777 C C . TRP A 1 218 ? 5.923 2.939 3.625 1.00 98.62 218 TRP A C 1
ATOM 1779 O O . TRP A 1 218 ? 5.267 3.809 4.195 1.00 98.62 218 TRP A O 1
ATOM 1789 N N . LEU A 1 219 ? 6.834 3.233 2.690 1.00 98.38 219 LEU A N 1
ATOM 1790 C CA . LEU A 1 219 ? 7.086 4.606 2.249 1.00 98.38 219 LEU A CA 1
ATOM 1791 C C . LEU A 1 219 ? 5.795 5.258 1.741 1.00 98.38 219 LEU A C 1
ATOM 1793 O O . LEU A 1 219 ? 5.486 6.393 2.104 1.00 98.38 219 LEU A O 1
ATOM 1797 N N . PHE A 1 220 ? 5.011 4.519 0.955 1.00 98.19 220 PHE A N 1
ATOM 1798 C CA . PHE A 1 220 ? 3.725 4.987 0.459 1.00 98.19 220 PHE A CA 1
ATOM 1799 C C . PHE A 1 220 ? 2.711 5.240 1.575 1.00 98.19 220 PHE A C 1
ATOM 1801 O O . PHE A 1 220 ? 2.136 6.324 1.629 1.00 98.19 220 PHE A O 1
ATOM 1808 N N . ALA A 1 221 ? 2.506 4.276 2.474 1.00 98.50 221 ALA A N 1
ATOM 1809 C CA . ALA A 1 221 ? 1.555 4.396 3.575 1.00 98.50 221 ALA A CA 1
ATOM 1810 C C . ALA A 1 221 ? 1.894 5.584 4.490 1.00 98.50 221 ALA A C 1
ATOM 1812 O O . ALA A 1 221 ? 1.008 6.364 4.838 1.00 98.50 221 ALA A O 1
ATOM 1813 N N . LEU A 1 222 ? 3.178 5.767 4.815 1.00 98.38 222 LEU A N 1
ATOM 1814 C CA . LEU A 1 222 ? 3.661 6.901 5.599 1.00 98.38 222 LEU A CA 1
ATOM 1815 C C . LEU A 1 222 ? 3.450 8.236 4.870 1.00 98.38 222 LEU A C 1
ATOM 1817 O O . LEU A 1 222 ? 2.986 9.202 5.470 1.00 98.38 222 LEU A O 1
ATOM 1821 N N . SER A 1 223 ? 3.741 8.293 3.571 1.00 96.75 223 SER A N 1
ATOM 1822 C CA . SER A 1 223 ? 3.558 9.513 2.774 1.00 96.75 223 SER A CA 1
ATOM 1823 C C . SER A 1 223 ? 2.082 9.878 2.635 1.00 96.75 223 SER A C 1
ATOM 1825 O O . SER A 1 223 ? 1.716 11.030 2.843 1.00 96.75 223 SER A O 1
ATOM 1827 N N . ALA A 1 224 ? 1.219 8.895 2.360 1.00 95.81 224 ALA A N 1
ATOM 1828 C CA . ALA A 1 224 ? -0.233 9.061 2.337 1.00 95.81 224 ALA A CA 1
ATOM 1829 C C . ALA A 1 224 ? -0.756 9.571 3.688 1.00 95.81 224 ALA A C 1
ATOM 1831 O O . ALA A 1 224 ? -1.550 10.503 3.736 1.00 95.81 224 ALA A O 1
ATOM 1832 N N . TYR A 1 225 ? -0.253 9.022 4.794 1.00 97.25 225 TYR A N 1
ATOM 1833 C CA . TYR A 1 225 ? -0.611 9.475 6.133 1.00 97.25 225 TYR A CA 1
ATOM 1834 C C . TYR A 1 225 ? -0.237 10.938 6.398 1.00 97.25 225 TYR A C 1
ATOM 1836 O O . TYR A 1 225 ? -1.042 11.700 6.937 1.00 97.25 225 TYR A O 1
ATOM 1844 N N . VAL A 1 226 ? 0.969 11.349 5.996 1.00 96.75 226 VAL A N 1
ATOM 1845 C CA . VAL A 1 226 ? 1.422 12.742 6.117 1.00 96.75 226 VAL A CA 1
ATOM 1846 C C . VAL A 1 226 ? 0.587 13.669 5.231 1.00 96.75 226 VAL A C 1
ATOM 1848 O O . VAL A 1 226 ? 0.165 14.727 5.701 1.00 96.75 226 VAL A O 1
ATOM 1851 N N . MET A 1 227 ? 0.280 13.250 3.999 1.00 93.50 227 MET A N 1
ATOM 1852 C CA . MET A 1 227 ? -0.583 13.993 3.071 1.00 93.50 227 MET A CA 1
ATOM 1853 C C . MET A 1 227 ? -1.990 14.236 3.605 1.00 93.50 227 MET A C 1
ATOM 1855 O O . MET A 1 227 ? -2.586 15.268 3.308 1.00 93.50 227 MET A O 1
ATOM 1859 N N . GLU A 1 228 ? -2.487 13.345 4.457 1.00 92.69 228 GLU A N 1
ATOM 1860 C CA . GLU A 1 228 ? -3.795 13.499 5.089 1.00 92.69 228 GLU A CA 1
ATOM 1861 C C . GLU A 1 228 ? -3.747 14.228 6.434 1.00 92.69 228 GLU A C 1
ATOM 1863 O O . GLU A 1 228 ? -4.699 14.200 7.218 1.00 92.69 228 GLU A O 1
ATOM 1868 N N . LEU A 1 229 ? -2.669 14.975 6.686 1.00 94.06 229 LEU A N 1
ATOM 1869 C CA . LEU A 1 229 ? -2.439 15.737 7.916 1.00 94.06 229 LEU A CA 1
ATOM 1870 C C . LEU A 1 229 ? -2.338 14.849 9.163 1.00 94.06 229 LEU A C 1
ATOM 1872 O O . LEU A 1 229 ? -2.722 15.276 10.250 1.00 94.06 229 LEU A O 1
ATOM 1876 N N . ARG A 1 230 ? -1.803 13.629 9.012 1.00 95.00 230 ARG A N 1
ATOM 1877 C CA . ARG A 1 230 ? -1.431 12.729 10.118 1.00 95.00 230 ARG A CA 1
ATOM 1878 C C . ARG A 1 230 ? -2.586 12.505 11.118 1.00 95.00 230 ARG A C 1
ATOM 1880 O O . ARG A 1 230 ? -2.414 12.769 12.312 1.00 95.00 230 ARG A O 1
ATOM 1887 N N . PRO A 1 231 ? -3.785 12.087 10.659 1.00 94.56 231 PRO A N 1
ATOM 1888 C CA . PRO A 1 231 ? -4.943 11.940 11.535 1.00 94.56 231 PRO A CA 1
ATOM 1889 C C . PRO A 1 231 ? -4.652 10.940 12.656 1.00 94.56 231 PRO A C 1
ATOM 1891 O O . PRO A 1 231 ? -4.060 9.894 12.426 1.00 94.56 231 PRO A O 1
ATOM 1894 N N . VAL A 1 232 ? -5.100 11.223 13.877 1.00 94.69 232 VAL A N 1
ATOM 1895 C CA . VAL A 1 232 ? -4.936 10.267 14.981 1.00 94.69 232 VAL A CA 1
ATOM 1896 C C . VAL A 1 232 ? -5.632 8.951 14.625 1.00 94.69 232 VAL A C 1
ATOM 1898 O O . VAL A 1 232 ? -6.816 8.944 14.300 1.00 94.69 232 VAL A O 1
ATOM 1901 N N . VAL A 1 233 ? -4.898 7.840 14.707 1.00 97.06 233 VAL A N 1
ATOM 1902 C CA . VAL A 1 233 ? -5.433 6.495 14.469 1.00 97.06 233 VAL A CA 1
ATOM 1903 C C . VAL A 1 233 ? -6.047 5.969 15.765 1.00 97.06 233 VAL A C 1
ATOM 1905 O O . VAL A 1 233 ? -5.340 5.478 16.645 1.00 97.06 233 VAL A O 1
ATOM 1908 N N . ASP A 1 234 ? -7.367 6.091 15.899 1.00 97.06 234 ASP A N 1
ATOM 1909 C CA . ASP A 1 234 ? -8.100 5.608 17.070 1.00 97.06 234 ASP A CA 1
ATOM 1910 C C . ASP A 1 234 ? -8.497 4.131 16.909 1.00 97.06 234 ASP A C 1
ATOM 1912 O O . ASP A 1 234 ? -9.478 3.797 16.239 1.00 97.06 234 ASP A O 1
ATOM 1916 N N . LEU A 1 235 ? -7.736 3.232 17.541 1.00 97.44 235 LEU A N 1
ATOM 1917 C CA . LEU A 1 235 ? -7.987 1.786 17.502 1.00 97.44 235 LEU A CA 1
ATOM 1918 C C . LEU A 1 235 ? -9.317 1.384 18.142 1.00 97.44 235 LEU A C 1
ATOM 1920 O O . LEU A 1 235 ? -9.921 0.403 17.698 1.00 97.44 235 LEU A O 1
ATOM 1924 N N . SER A 1 236 ? -9.823 2.155 19.113 1.00 97.44 236 SER A N 1
ATOM 1925 C CA . SER A 1 236 ? -11.104 1.861 19.769 1.00 97.44 236 SER A CA 1
ATOM 1926 C C . SER A 1 236 ? -12.265 1.889 18.771 1.00 97.44 236 SER A C 1
ATOM 1928 O O . SER A 1 236 ? -13.239 1.147 18.911 1.00 97.44 236 SER A O 1
ATOM 1930 N N . ARG A 1 237 ? -12.126 2.648 17.670 1.00 96.56 237 ARG A N 1
ATOM 1931 C CA . ARG A 1 237 ? -13.104 2.652 16.577 1.00 96.56 237 ARG A CA 1
ATOM 1932 C C . ARG A 1 237 ? -13.274 1.288 15.914 1.00 96.56 237 ARG A C 1
ATOM 1934 O O . ARG A 1 237 ? -14.326 1.048 15.322 1.00 96.56 237 ARG A O 1
ATOM 1941 N N . VAL A 1 238 ? -12.279 0.412 15.993 1.00 97.62 238 VAL A N 1
ATOM 1942 C CA . VAL A 1 238 ? -12.374 -0.960 15.491 1.00 97.62 238 VAL A CA 1
ATOM 1943 C C . VAL A 1 238 ? -12.569 -1.935 16.642 1.00 97.62 238 VAL A C 1
ATOM 1945 O O . VAL A 1 238 ? -13.478 -2.757 16.589 1.00 97.62 238 VAL A O 1
ATOM 1948 N N . GLU A 1 239 ? -11.743 -1.850 17.682 1.00 97.56 239 GLU A N 1
ATOM 1949 C CA . GLU A 1 239 ? -11.694 -2.848 18.755 1.00 97.56 239 GLU A CA 1
ATOM 1950 C C . GLU A 1 239 ? -12.985 -2.885 19.582 1.00 97.56 239 GLU A C 1
ATOM 1952 O O . GLU A 1 239 ? -13.525 -3.975 19.816 1.00 97.56 239 GLU A O 1
ATOM 1957 N N . ASP A 1 240 ? -13.543 -1.717 19.909 1.00 97.75 240 ASP A N 1
ATOM 1958 C CA . ASP A 1 240 ? -14.746 -1.578 20.740 1.00 97.75 240 ASP A CA 1
ATOM 1959 C C . ASP A 1 240 ? -16.045 -1.559 19.919 1.00 97.75 240 ASP A C 1
ATOM 1961 O O . ASP A 1 240 ? -17.148 -1.493 20.468 1.00 97.75 240 ASP A O 1
ATOM 1965 N N . PHE A 1 241 ? -15.947 -1.635 18.589 1.00 97.69 241 PHE A N 1
ATOM 1966 C CA . PHE A 1 241 ? -17.116 -1.650 17.720 1.00 97.69 241 PHE A CA 1
ATOM 1967 C C . PHE A 1 241 ? -17.893 -2.968 17.853 1.00 97.69 241 PHE A C 1
ATOM 1969 O O . PHE A 1 241 ? -17.384 -4.054 17.556 1.00 97.69 241 PHE A O 1
ATOM 1976 N N . ASP A 1 242 ? -19.164 -2.867 18.251 1.00 97.38 242 ASP A N 1
ATOM 1977 C CA . ASP A 1 242 ? -20.099 -3.991 18.247 1.00 97.38 242 ASP A CA 1
ATOM 1978 C C . ASP A 1 242 ? -20.765 -4.129 16.863 1.00 97.38 242 ASP A C 1
ATOM 1980 O O . ASP A 1 242 ? -21.586 -3.286 16.479 1.00 97.38 242 ASP A O 1
ATOM 1984 N N . PRO A 1 243 ? -20.491 -5.211 16.106 1.00 96.88 243 PRO A N 1
ATOM 1985 C CA . PRO A 1 243 ? -21.133 -5.438 14.821 1.00 96.88 243 PRO A CA 1
ATOM 1986 C C . PRO A 1 243 ? -22.623 -5.793 14.952 1.00 96.88 243 PRO A C 1
ATOM 1988 O O . PRO A 1 243 ? -23.278 -5.947 13.925 1.00 96.88 243 PRO A O 1
ATOM 1991 N N . LYS A 1 244 ? -23.195 -5.929 16.160 1.00 96.81 244 LYS A N 1
ATOM 1992 C CA . LYS A 1 244 ? -24.628 -6.202 16.400 1.00 96.81 244 LYS A CA 1
ATOM 1993 C C . LYS A 1 244 ? -25.140 -7.419 15.619 1.00 96.81 244 LYS A C 1
ATOM 1995 O O . LYS A 1 244 ? -26.199 -7.389 14.999 1.00 96.81 244 LYS A O 1
ATOM 2000 N N . GLY A 1 245 ? -24.339 -8.485 15.598 1.00 96.44 245 GLY A N 1
ATOM 2001 C CA . GLY A 1 245 ? -24.640 -9.726 14.872 1.00 96.44 245 GLY A CA 1
ATOM 2002 C C . GLY A 1 245 ? -24.360 -9.695 13.364 1.00 96.44 245 GLY A C 1
ATOM 2003 O O . GLY A 1 245 ? -24.496 -10.728 12.714 1.00 96.44 245 GLY A O 1
ATOM 2004 N N . ARG A 1 246 ? -23.926 -8.561 12.797 1.00 98.38 246 ARG A N 1
ATOM 2005 C CA . ARG A 1 246 ? -23.538 -8.466 11.382 1.00 98.38 246 ARG A CA 1
ATOM 2006 C C . ARG A 1 246 ? -22.229 -9.211 11.120 1.00 98.38 246 ARG A C 1
ATOM 2008 O O . ARG A 1 246 ? -21.295 -9.175 11.926 1.00 98.38 246 ARG A O 1
ATOM 2015 N N . GLY A 1 247 ? -22.191 -9.906 9.988 1.00 98.25 247 GLY A N 1
ATOM 2016 C CA . GLY A 1 247 ? -21.064 -10.715 9.526 1.00 98.25 247 GLY A CA 1
ATOM 2017 C C . GLY A 1 247 ? -20.642 -10.351 8.103 1.00 98.25 247 GLY A C 1
ATOM 2018 O O . GLY A 1 247 ? -21.060 -9.325 7.568 1.00 98.25 247 GLY A O 1
ATOM 2019 N N . TRP A 1 248 ? -19.848 -11.215 7.471 1.00 98.56 248 TRP A N 1
ATOM 2020 C CA . TRP A 1 248 ? -19.378 -11.001 6.098 1.00 98.56 248 TRP A CA 1
ATOM 2021 C C . TRP A 1 248 ? -20.512 -10.902 5.070 1.00 98.56 248 TRP A C 1
ATOM 2023 O O . TRP A 1 248 ? -20.381 -10.118 4.138 1.00 98.56 248 TRP A O 1
ATOM 2033 N N . ASP A 1 249 ? -21.645 -11.579 5.283 1.00 98.44 249 ASP A N 1
ATOM 2034 C CA . ASP A 1 249 ? -22.828 -11.455 4.416 1.00 98.44 249 ASP A CA 1
ATOM 2035 C C . ASP A 1 249 ? -23.379 -10.021 4.386 1.00 98.44 249 ASP A C 1
ATOM 2037 O O . ASP A 1 249 ? -23.773 -9.521 3.333 1.00 98.44 249 ASP A O 1
ATOM 2041 N N . PHE A 1 250 ? -23.366 -9.326 5.532 1.00 98.62 250 PHE A N 1
ATOM 2042 C CA . PHE A 1 250 ? -23.759 -7.916 5.600 1.00 98.62 250 PHE A CA 1
ATOM 2043 C C . PHE A 1 250 ? -22.777 -7.043 4.818 1.00 98.62 250 PHE A C 1
ATOM 2045 O O . PHE A 1 250 ? -23.210 -6.206 4.030 1.00 98.62 250 PHE A O 1
ATOM 2052 N N . VAL A 1 251 ? -21.470 -7.256 5.016 1.00 98.62 251 VAL A N 1
ATOM 2053 C CA . VAL A 1 251 ? -20.423 -6.517 4.294 1.00 98.62 251 VAL A CA 1
ATOM 2054 C C . VAL A 1 251 ? -20.598 -6.717 2.792 1.00 98.62 251 VAL A C 1
ATOM 2056 O O . VAL A 1 251 ? -20.689 -5.744 2.059 1.00 98.62 251 VAL A O 1
ATOM 2059 N N . GLU A 1 252 ? -20.738 -7.960 2.334 1.00 98.31 252 GLU A N 1
ATOM 2060 C CA . GLU A 1 252 ? -20.923 -8.289 0.920 1.00 98.31 252 GLU A CA 1
ATOM 2061 C C . GLU A 1 252 ? -22.187 -7.647 0.334 1.00 98.31 252 GLU A C 1
ATOM 2063 O O . GLU A 1 252 ? -22.140 -7.072 -0.755 1.00 98.31 252 GLU A O 1
ATOM 2068 N N . GLN A 1 253 ? -23.302 -7.671 1.069 1.00 98.06 253 GLN A N 1
ATOM 2069 C CA . GLN A 1 253 ? -24.532 -7.010 0.644 1.00 98.06 253 GLN A CA 1
ATOM 2070 C C . GLN A 1 253 ? -24.348 -5.492 0.507 1.00 98.06 253 GLN A C 1
ATOM 2072 O O . GLN A 1 253 ? -24.735 -4.935 -0.520 1.00 98.06 253 GLN A O 1
ATOM 2077 N N . GLN A 1 254 ? -23.748 -4.822 1.495 1.00 97.69 254 GLN A N 1
ATOM 2078 C CA . GLN A 1 254 ? -23.481 -3.380 1.420 1.00 97.69 254 GLN A CA 1
ATOM 2079 C C . GLN A 1 254 ? -22.508 -3.051 0.286 1.00 97.69 254 GLN A C 1
ATOM 2081 O O . GLN A 1 254 ? -22.747 -2.132 -0.492 1.00 97.69 254 GLN A O 1
ATOM 2086 N N . THR A 1 255 ? -21.446 -3.837 0.130 1.00 97.81 255 THR A N 1
ATOM 2087 C CA . THR A 1 255 ? -20.430 -3.610 -0.895 1.00 97.81 255 THR A CA 1
ATOM 2088 C C . THR A 1 255 ? -20.970 -3.794 -2.311 1.00 97.81 255 THR A C 1
ATOM 2090 O O . THR A 1 255 ? -20.642 -3.004 -3.187 1.00 97.81 255 THR A O 1
ATOM 2093 N N . LEU A 1 256 ? -21.799 -4.812 -2.561 1.00 97.25 256 LEU A N 1
ATOM 2094 C CA . LEU A 1 256 ? -22.213 -5.174 -3.924 1.00 97.25 256 LEU A CA 1
ATOM 2095 C C . LEU A 1 256 ? -23.594 -4.647 -4.329 1.00 97.25 256 LEU A C 1
ATOM 2097 O O . LEU A 1 256 ? -23.953 -4.736 -5.504 1.00 97.25 256 LEU A O 1
ATOM 2101 N N . ARG A 1 257 ? -24.405 -4.163 -3.378 1.00 97.38 257 ARG A N 1
ATOM 2102 C CA . ARG A 1 257 ? -25.806 -3.770 -3.630 1.00 97.38 257 ARG A CA 1
ATOM 2103 C C . ARG A 1 257 ? -26.165 -2.353 -3.178 1.00 97.38 257 ARG A C 1
ATOM 2105 O O . ARG A 1 257 ? -27.293 -1.942 -3.440 1.00 97.38 257 ARG A O 1
ATOM 2112 N N . SER A 1 258 ? -25.269 -1.624 -2.512 1.00 96.19 258 SER A N 1
ATOM 2113 C CA . SER A 1 258 ? -25.500 -0.211 -2.173 1.00 96.19 258 SER A CA 1
ATOM 2114 C C . SER A 1 258 ? -25.319 0.709 -3.387 1.00 96.19 258 SER A C 1
ATOM 2116 O O . SER A 1 258 ? -24.883 0.282 -4.458 1.00 96.19 258 SER A O 1
ATOM 2118 N N . GLU A 1 259 ? -25.608 1.999 -3.206 1.00 96.44 259 GLU A N 1
ATOM 2119 C CA . GLU A 1 259 ? -25.306 3.043 -4.194 1.00 96.44 259 GLU A CA 1
ATOM 2120 C C . GLU A 1 259 ? -23.803 3.176 -4.505 1.00 96.44 259 GLU A C 1
ATOM 2122 O O . GLU A 1 259 ? -23.435 3.673 -5.566 1.00 96.44 259 GLU A O 1
ATOM 2127 N N . PHE A 1 260 ? -22.933 2.666 -3.625 1.00 96.88 260 PHE A N 1
ATOM 2128 C CA . PHE A 1 260 ? -21.478 2.700 -3.776 1.00 96.88 260 PHE A CA 1
ATOM 2129 C C . PHE A 1 260 ? -20.901 1.443 -4.442 1.00 96.88 260 PHE A C 1
ATOM 2131 O O . PHE A 1 260 ? -19.685 1.305 -4.537 1.00 96.88 260 PHE A O 1
ATOM 2138 N N . ALA A 1 261 ? -21.738 0.529 -4.944 1.00 96.75 261 ALA A N 1
ATOM 2139 C CA . ALA A 1 261 ? -21.285 -0.719 -5.567 1.00 96.75 261 ALA A CA 1
ATOM 2140 C C . ALA A 1 261 ? -20.397 -0.530 -6.814 1.00 96.75 261 ALA A C 1
ATOM 2142 O O . ALA A 1 261 ? -19.667 -1.443 -7.195 1.00 96.75 261 ALA A O 1
ATOM 2143 N N . THR A 1 262 ? -20.445 0.641 -7.456 1.00 96.62 262 THR A N 1
ATOM 2144 C CA . THR A 1 262 ? -19.565 0.998 -8.583 1.00 96.62 262 THR A CA 1
ATOM 2145 C C . THR A 1 262 ? -18.345 1.818 -8.166 1.00 96.62 262 THR A C 1
ATOM 2147 O O . THR A 1 262 ? -17.504 2.124 -9.009 1.00 96.62 262 THR A O 1
ATOM 2150 N N . ASP A 1 263 ? -18.222 2.183 -6.888 1.00 97.44 263 ASP A N 1
ATOM 2151 C CA . ASP A 1 263 ? -17.010 2.801 -6.363 1.00 97.44 263 ASP A CA 1
ATOM 2152 C C . ASP A 1 263 ? -15.947 1.714 -6.158 1.00 97.44 263 ASP A C 1
ATOM 2154 O O . ASP A 1 263 ? -15.963 0.945 -5.192 1.00 97.44 263 ASP A O 1
ATOM 2158 N N . ALA A 1 264 ? -15.004 1.645 -7.098 1.00 95.50 264 ALA A N 1
ATOM 2159 C CA . ALA A 1 264 ? -13.953 0.637 -7.077 1.00 95.50 264 ALA A CA 1
ATOM 2160 C C . ALA A 1 264 ? -13.121 0.679 -5.786 1.00 95.50 264 ALA A C 1
ATOM 2162 O O . ALA A 1 264 ? -12.671 -0.378 -5.350 1.00 95.50 264 ALA A O 1
ATOM 2163 N N . HIS A 1 265 ? -12.937 1.856 -5.168 1.00 97.50 265 HIS A N 1
ATOM 2164 C CA . HIS A 1 265 ? -12.152 2.047 -3.944 1.00 97.50 265 HIS A CA 1
ATOM 2165 C C . HIS A 1 265 ? -12.857 1.461 -2.727 1.00 97.50 265 HIS A C 1
ATOM 2167 O O . HIS A 1 265 ? -12.227 0.788 -1.908 1.00 97.50 265 HIS A O 1
ATOM 2173 N N . PHE A 1 266 ? -14.170 1.662 -2.648 1.00 98.38 266 PHE A N 1
ATOM 2174 C CA . PHE A 1 266 ? -14.997 1.134 -1.574 1.00 98.38 266 PHE A CA 1
ATOM 2175 C C . PHE A 1 266 ? -15.017 -0.391 -1.645 1.00 98.38 266 PHE A C 1
ATOM 2177 O O . PHE A 1 266 ? -14.681 -1.076 -0.674 1.00 98.38 266 PHE A O 1
ATOM 2184 N N . VAL A 1 267 ? -15.283 -0.923 -2.843 1.00 98.12 267 VAL A N 1
ATOM 2185 C CA . VAL A 1 267 ? -15.317 -2.366 -3.096 1.00 98.12 267 VAL A CA 1
ATOM 2186 C C . VAL A 1 267 ? -13.974 -3.023 -2.785 1.00 98.12 267 VAL A C 1
ATOM 2188 O O . VAL A 1 267 ? -13.932 -4.018 -2.053 1.00 98.12 267 VAL A O 1
ATOM 2191 N N . LYS A 1 268 ? -12.858 -2.463 -3.274 1.00 97.19 268 LYS A N 1
ATOM 2192 C CA . LYS A 1 268 ? -11.530 -3.023 -2.990 1.00 97.19 268 LYS A CA 1
ATOM 2193 C C . LYS A 1 268 ? -11.127 -2.893 -1.522 1.00 97.19 268 LYS A C 1
ATOM 2195 O O . LYS A 1 268 ? -10.466 -3.798 -1.020 1.00 97.19 268 LYS A O 1
ATOM 2200 N N . GLY A 1 269 ? -11.544 -1.833 -0.826 1.00 98.50 269 GLY A N 1
ATOM 2201 C CA . GLY A 1 269 ? -11.307 -1.655 0.608 1.00 98.50 269 GLY A CA 1
ATOM 2202 C C . GLY A 1 269 ? -11.989 -2.743 1.442 1.00 98.50 269 GLY A C 1
ATOM 2203 O O . GLY A 1 269 ? -11.322 -3.449 2.199 1.00 98.50 269 GLY A O 1
ATOM 2204 N N . CYS A 1 270 ? -13.294 -2.963 1.234 1.00 98.75 270 CYS A N 1
ATOM 2205 C CA . CYS A 1 270 ? -14.038 -4.043 1.895 1.00 98.75 270 CYS A CA 1
ATOM 2206 C C . CYS A 1 270 ? -13.443 -5.424 1.580 1.00 98.75 270 CYS A C 1
ATOM 2208 O O . CYS A 1 270 ? -13.272 -6.256 2.475 1.00 98.75 270 CYS A O 1
ATOM 2210 N N . ARG A 1 271 ? -13.074 -5.664 0.315 1.00 98.19 271 ARG A N 1
ATOM 2211 C CA . ARG A 1 271 ? -12.438 -6.918 -0.111 1.00 98.19 271 ARG A CA 1
ATOM 2212 C C . ARG A 1 271 ? -11.071 -7.127 0.544 1.00 98.19 271 ARG A C 1
ATOM 2214 O O . ARG A 1 271 ? -10.785 -8.240 0.975 1.00 98.19 271 ARG A O 1
ATOM 2221 N N . ALA A 1 272 ? -10.240 -6.090 0.637 1.00 98.56 272 ALA A N 1
ATOM 2222 C CA . ALA A 1 272 ? -8.918 -6.182 1.253 1.00 98.56 272 ALA A CA 1
ATOM 2223 C C . ALA A 1 272 ? -9.008 -6.602 2.730 1.00 98.56 272 ALA A C 1
ATOM 2225 O O . ALA A 1 272 ? -8.244 -7.471 3.148 1.00 98.56 272 ALA A O 1
ATOM 2226 N N . LEU A 1 273 ? -9.982 -6.067 3.482 1.00 98.88 273 LEU A N 1
ATOM 2227 C CA . LEU A 1 273 ? -10.252 -6.467 4.871 1.00 98.88 273 LEU A CA 1
ATOM 2228 C C . LEU A 1 273 ? -10.668 -7.940 4.974 1.00 98.88 273 LEU A C 1
ATOM 2230 O O . LEU A 1 273 ? -10.119 -8.673 5.794 1.00 98.88 273 LEU A O 1
ATOM 2234 N N . ARG A 1 274 ? -11.592 -8.394 4.115 1.00 98.62 274 ARG A N 1
ATOM 2235 C CA . ARG A 1 274 ? -12.026 -9.803 4.078 1.00 98.62 274 ARG A CA 1
ATOM 2236 C C . ARG A 1 274 ? -10.863 -10.747 3.798 1.00 98.62 274 ARG A C 1
ATOM 2238 O O . ARG A 1 274 ? -10.654 -11.706 4.527 1.00 98.62 274 ARG A O 1
ATOM 2245 N N . VAL A 1 275 ? -10.068 -10.447 2.775 1.00 97.88 275 VAL A N 1
ATOM 2246 C CA . VAL A 1 275 ? -8.959 -11.323 2.382 1.00 97.88 275 VAL A CA 1
ATOM 2247 C C . VAL A 1 275 ? -7.833 -11.327 3.424 1.00 97.88 275 VAL A C 1
ATOM 2249 O O . VAL A 1 275 ? -7.165 -12.349 3.591 1.00 97.88 275 VAL A O 1
ATOM 2252 N N . ALA A 1 276 ? -7.616 -10.223 4.146 1.00 98.38 276 ALA A N 1
ATOM 2253 C CA . ALA A 1 276 ? -6.688 -10.199 5.275 1.00 98.38 276 ALA A CA 1
ATOM 2254 C C . ALA A 1 276 ? -7.162 -11.131 6.406 1.00 98.38 276 ALA A C 1
ATOM 2256 O O . ALA A 1 276 ? -6.372 -11.952 6.871 1.00 98.38 276 ALA A O 1
ATOM 2257 N N . ALA A 1 277 ? -8.453 -11.084 6.758 1.00 98.50 277 ALA A N 1
ATOM 2258 C CA . ALA A 1 277 ? -9.064 -12.000 7.724 1.00 98.50 277 ALA A CA 1
ATOM 2259 C C . ALA A 1 277 ? -8.916 -13.473 7.304 1.00 98.50 277 ALA A C 1
ATOM 2261 O O . ALA A 1 277 ? -8.537 -14.315 8.114 1.00 98.50 277 ALA A O 1
ATOM 2262 N N . ASP A 1 278 ? -9.161 -13.783 6.028 1.00 97.94 278 ASP A N 1
ATOM 2263 C CA . ASP A 1 278 ? -9.037 -15.145 5.495 1.00 97.94 278 ASP A CA 1
ATOM 2264 C C . ASP A 1 278 ? -7.578 -15.642 5.497 1.00 97.94 278 ASP A C 1
ATOM 2266 O O . ASP A 1 278 ? -7.322 -16.827 5.706 1.00 97.94 278 ASP A O 1
ATOM 2270 N N . THR A 1 279 ? -6.612 -14.746 5.263 1.00 97.44 279 THR A N 1
ATOM 2271 C CA . THR A 1 279 ? -5.183 -15.099 5.174 1.00 97.44 279 THR A CA 1
ATOM 2272 C C . THR A 1 279 ? -4.568 -15.350 6.550 1.00 97.44 279 THR A C 1
ATOM 2274 O O . THR A 1 279 ? -3.818 -16.311 6.723 1.00 97.44 279 THR A O 1
ATOM 2277 N N . TRP A 1 280 ? -4.854 -14.475 7.515 1.00 97.38 280 TRP A N 1
ATOM 2278 C CA . TRP A 1 280 ? -4.186 -14.461 8.821 1.00 97.38 280 TRP A CA 1
ATOM 2279 C C . TRP A 1 280 ? -5.028 -15.079 9.942 1.00 97.38 280 TRP A C 1
ATOM 2281 O O . TRP A 1 280 ? -4.512 -15.374 11.019 1.00 97.38 280 TRP A O 1
ATOM 2291 N N . GLY A 1 281 ? -6.315 -15.318 9.685 1.00 97.44 281 GLY A N 1
ATOM 2292 C CA . GLY A 1 281 ? -7.307 -15.513 10.732 1.00 97.44 281 GLY A CA 1
ATOM 2293 C C . GLY A 1 281 ? -7.743 -14.177 11.343 1.00 97.44 281 GLY A C 1
ATOM 2294 O O . GLY A 1 281 ? -7.135 -13.132 11.121 1.00 97.44 281 GLY A O 1
ATOM 2295 N N . ASP A 1 282 ? -8.827 -14.212 12.119 1.00 97.25 282 ASP A N 1
ATOM 2296 C CA . ASP A 1 282 ? -9.414 -13.013 12.737 1.00 97.25 282 ASP A CA 1
ATOM 2297 C C . ASP A 1 282 ? -9.987 -13.339 14.134 1.00 97.25 282 ASP A C 1
ATOM 2299 O O . ASP A 1 282 ? -11.200 -13.258 14.352 1.00 97.25 282 ASP A O 1
ATOM 2303 N N . PRO A 1 283 ? -9.151 -13.811 15.085 1.00 95.19 283 PRO A N 1
ATOM 2304 C CA . PRO A 1 283 ? -9.619 -14.338 16.372 1.00 95.19 283 PRO A CA 1
ATOM 2305 C C . PRO A 1 283 ? -10.297 -13.279 17.257 1.00 95.19 283 PRO A C 1
ATOM 2307 O O . PRO A 1 283 ? -11.235 -13.597 17.985 1.00 95.19 283 PRO A O 1
ATOM 2310 N N . ASP A 1 284 ? -9.853 -12.023 17.175 1.00 95.31 284 ASP A N 1
ATOM 2311 C CA . ASP A 1 284 ? -10.439 -10.852 17.844 1.00 95.31 284 ASP A CA 1
ATOM 2312 C C . ASP A 1 284 ? -11.551 -10.182 17.009 1.00 95.31 284 ASP A C 1
ATOM 2314 O O . ASP A 1 284 ? -12.189 -9.219 17.455 1.00 95.31 284 ASP A O 1
ATOM 2318 N N . ARG A 1 285 ? -11.827 -10.731 15.816 1.00 97.88 285 ARG A N 1
ATOM 2319 C CA . ARG A 1 285 ? -12.755 -10.205 14.812 1.00 97.88 285 ARG A CA 1
ATOM 2320 C C . ARG A 1 285 ? -12.404 -8.782 14.361 1.00 97.88 285 ARG A C 1
ATOM 2322 O O . ARG A 1 285 ? -13.309 -8.044 13.968 1.00 97.88 285 ARG A O 1
ATOM 2329 N N . PHE A 1 286 ? -11.141 -8.364 14.469 1.00 98.56 286 PHE A N 1
ATOM 2330 C CA . PHE A 1 286 ? -10.695 -7.017 14.125 1.00 98.56 286 PHE A CA 1
ATOM 2331 C C . PHE A 1 286 ? -11.047 -6.649 12.681 1.00 98.56 286 PHE A C 1
ATOM 2333 O O . PHE A 1 286 ? -11.681 -5.618 12.444 1.00 98.56 286 PHE A O 1
ATOM 2340 N N . TYR A 1 287 ? -10.704 -7.502 11.712 1.00 98.75 287 TYR A N 1
ATOM 2341 C CA . TYR A 1 287 ? -10.967 -7.224 10.299 1.00 98.75 287 TYR A CA 1
ATOM 2342 C C . TYR A 1 287 ? -12.462 -7.220 9.989 1.00 98.75 287 TYR A C 1
ATOM 2344 O O . TYR A 1 287 ? -12.931 -6.357 9.245 1.00 98.75 287 TYR A O 1
ATOM 2352 N N . LEU A 1 288 ? -13.233 -8.136 10.584 1.00 98.81 288 LEU A N 1
ATOM 2353 C CA . LEU A 1 288 ? -14.684 -8.139 10.422 1.00 98.81 288 LEU A CA 1
ATOM 2354 C C . LEU A 1 288 ? -15.332 -6.884 11.025 1.00 98.81 288 LEU A C 1
ATOM 2356 O O . LEU A 1 288 ? -16.204 -6.292 10.391 1.00 98.81 288 LEU A O 1
ATOM 2360 N N . LYS A 1 289 ? -14.920 -6.454 12.224 1.00 98.81 289 LYS A N 1
ATOM 2361 C CA . LYS A 1 289 ? -15.412 -5.213 12.847 1.00 98.81 289 L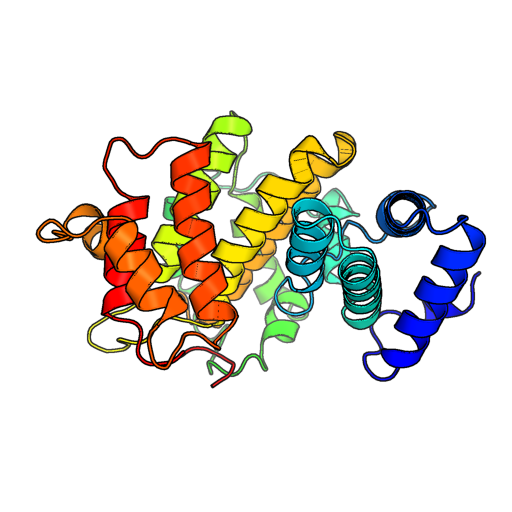YS A CA 1
ATOM 2362 C C . LYS A 1 289 ? -15.084 -4.000 11.978 1.00 98.81 289 LYS A C 1
ATOM 2364 O O . LYS A 1 289 ? -15.983 -3.215 11.683 1.00 98.81 289 LYS A O 1
ATOM 2369 N N . ALA A 1 290 ? -13.839 -3.903 11.504 1.00 98.75 290 ALA A N 1
ATOM 2370 C CA . ALA A 1 290 ? -13.401 -2.860 10.582 1.00 98.75 290 ALA A CA 1
ATOM 2371 C C . ALA A 1 290 ? -14.248 -2.846 9.300 1.00 98.75 290 ALA A C 1
ATOM 2373 O O . ALA A 1 290 ? -14.717 -1.791 8.884 1.00 98.75 290 ALA A O 1
ATOM 2374 N N . ALA A 1 291 ? -14.501 -4.015 8.704 1.00 98.81 291 ALA A N 1
ATOM 2375 C CA . ALA A 1 291 ? -15.254 -4.135 7.460 1.00 98.81 291 ALA A CA 1
ATOM 2376 C C . ALA A 1 291 ? -16.741 -3.809 7.623 1.00 98.81 291 ALA A C 1
ATOM 2378 O O . ALA A 1 291 ? -17.297 -3.108 6.783 1.00 98.81 291 ALA A O 1
ATOM 2379 N N . VAL A 1 292 ? -17.383 -4.283 8.697 1.00 98.81 292 VAL A N 1
ATOM 2380 C CA . VAL A 1 292 ? -18.787 -3.954 8.996 1.00 98.81 292 VAL A CA 1
ATOM 2381 C C . VAL A 1 292 ? -18.935 -2.457 9.220 1.00 98.81 292 VAL A C 1
ATOM 2383 O O . VAL A 1 292 ? -19.835 -1.856 8.641 1.00 98.81 292 VAL A O 1
ATOM 2386 N N . ARG A 1 293 ? -18.048 -1.854 10.020 1.00 98.44 293 ARG A N 1
ATOM 2387 C CA . ARG A 1 293 ? -18.084 -0.417 10.293 1.00 98.44 293 ARG A CA 1
ATOM 2388 C C . ARG A 1 293 ? -17.858 0.401 9.026 1.00 98.44 293 ARG A C 1
ATOM 2390 O O . ARG A 1 293 ? -18.651 1.289 8.737 1.00 98.44 293 ARG A O 1
ATOM 2397 N N . PHE A 1 294 ? -16.828 0.066 8.250 1.00 98.56 294 PHE A N 1
ATOM 2398 C CA . PHE A 1 294 ? -16.530 0.744 6.992 1.00 98.56 294 PHE A CA 1
ATOM 2399 C C . PHE A 1 294 ? -17.702 0.648 6.010 1.00 98.56 294 PHE A C 1
ATOM 2401 O O . PHE A 1 294 ? -18.138 1.663 5.481 1.00 98.56 294 PHE A O 1
ATOM 2408 N N . ALA A 1 295 ? -18.267 -0.546 5.820 1.00 98.31 295 ALA A N 1
ATOM 2409 C CA . ALA A 1 295 ? -19.396 -0.754 4.918 1.00 98.31 295 ALA A CA 1
ATOM 2410 C C . ALA A 1 295 ? -20.698 -0.073 5.381 1.00 98.31 295 ALA A C 1
ATOM 2412 O O . ALA A 1 295 ? -21.532 0.259 4.546 1.00 98.31 295 ALA A O 1
ATOM 2413 N N . GLU A 1 296 ? -20.887 0.115 6.690 1.00 96.75 296 GLU A N 1
ATOM 2414 C CA . GLU A 1 296 ? -22.044 0.815 7.262 1.00 96.75 296 GLU A CA 1
ATOM 2415 C C . GLU A 1 296 ? -21.905 2.341 7.200 1.00 96.75 296 GLU A C 1
ATOM 2417 O O . GLU A 1 296 ? -22.878 3.034 6.912 1.00 96.75 296 GLU A O 1
ATOM 2422 N N . GLU A 1 297 ? -20.725 2.872 7.519 1.00 96.62 297 GLU A N 1
ATOM 2423 C CA . GLU A 1 297 ? -20.511 4.313 7.691 1.00 96.62 297 GLU A CA 1
ATOM 2424 C C . GLU A 1 297 ? -20.077 5.021 6.396 1.00 96.62 297 GLU A C 1
ATOM 2426 O O . GLU A 1 297 ? -20.120 6.252 6.337 1.00 96.62 297 GLU A O 1
ATOM 2431 N N . PHE A 1 298 ? -19.632 4.284 5.370 1.00 97.31 298 PHE A N 1
ATOM 2432 C CA . PHE A 1 298 ? -19.149 4.885 4.128 1.00 97.31 298 PHE A CA 1
ATOM 2433 C C . PHE A 1 298 ? -20.245 5.694 3.419 1.00 97.31 298 PHE A C 1
ATOM 2435 O O . PHE A 1 298 ? -21.328 5.190 3.132 1.00 97.31 298 PHE A O 1
ATOM 2442 N N . ASN A 1 299 ? -19.942 6.962 3.128 1.00 93.69 299 ASN A N 1
ATOM 2443 C CA . ASN A 1 299 ? -20.894 7.927 2.577 1.00 93.69 299 ASN A CA 1
ATOM 2444 C C . ASN A 1 299 ? -20.249 8.917 1.592 1.00 93.69 299 ASN A C 1
ATOM 2446 O O . ASN A 1 299 ? -20.684 10.061 1.538 1.00 93.69 299 ASN A O 1
ATOM 2450 N N . HIS A 1 300 ? -19.234 8.470 0.840 1.00 93.69 300 HIS A N 1
ATOM 2451 C CA . HIS A 1 300 ? -18.269 9.227 0.018 1.00 93.69 300 HIS A CA 1
ATOM 2452 C C . HIS A 1 300 ? -16.889 9.402 0.667 1.00 93.69 300 HIS A C 1
ATOM 2454 O O . HIS A 1 300 ? -16.720 9.390 1.887 1.00 93.69 300 HIS A O 1
ATOM 2460 N N . TRP A 1 301 ? -15.897 9.607 -0.197 1.00 94.56 301 TRP A N 1
ATOM 2461 C CA . TRP A 1 301 ? -14.514 9.873 0.175 1.00 94.56 301 TRP A CA 1
ATOM 2462 C C . TRP A 1 301 ? -14.314 11.303 0.686 1.00 94.56 301 TRP A C 1
ATOM 2464 O O . TRP A 1 301 ? -14.975 12.254 0.250 1.00 94.56 301 TRP A O 1
ATOM 2474 N N . GLY A 1 302 ? -13.400 11.440 1.640 1.00 91.31 302 GLY A N 1
ATOM 2475 C CA . GLY A 1 302 ? -12.659 12.668 1.902 1.00 91.31 302 GLY A CA 1
ATOM 2476 C C . GLY A 1 302 ? -11.212 12.544 1.416 1.00 91.31 302 GLY A C 1
ATOM 2477 O O . GLY A 1 302 ? -10.878 11.637 0.648 1.00 91.31 302 GLY A O 1
ATOM 2478 N N . GLY A 1 303 ? -10.363 13.437 1.913 1.00 79.56 303 GLY A N 1
ATOM 2479 C CA . GLY A 1 303 ? -8.930 13.449 1.622 1.00 79.56 303 GLY A CA 1
ATOM 2480 C C . GLY A 1 303 ? -8.566 14.205 0.351 1.00 79.56 303 GLY A C 1
ATOM 2481 O O . GLY A 1 303 ? -9.405 14.871 -0.255 1.00 79.56 303 GLY A O 1
ATOM 2482 N N . ALA A 1 304 ? -7.305 14.093 -0.060 1.00 63.50 304 ALA A N 1
ATOM 2483 C CA . ALA A 1 304 ? -6.653 14.970 -1.031 1.00 63.50 304 ALA A CA 1
ATOM 2484 C C . ALA A 1 304 ? -7.105 14.895 -2.506 1.00 63.50 304 ALA A C 1
ATOM 2486 O O . ALA A 1 304 ? -6.407 15.362 -3.401 1.00 63.50 304 ALA A O 1
ATOM 2487 N N . SER A 1 305 ? -8.263 14.313 -2.802 1.00 54.31 305 SER A N 1
ATOM 2488 C CA . SER A 1 305 ? -8.712 14.077 -4.188 1.00 54.31 305 SER A CA 1
ATOM 2489 C C . SER A 1 305 ? -10.221 14.226 -4.398 1.00 54.31 305 SER A C 1
ATOM 2491 O O . SER A 1 305 ? -10.725 13.839 -5.453 1.00 54.31 305 SER A O 1
ATOM 2493 N N . TYR A 1 306 ? -10.920 14.834 -3.432 1.00 43.03 306 TYR A N 1
ATOM 2494 C CA . TYR A 1 306 ? -12.339 15.185 -3.523 1.00 43.03 306 TYR A CA 1
ATOM 2495 C C . TYR A 1 306 ? -12.636 16.561 -2.931 1.00 43.03 306 TYR A C 1
ATOM 2497 O O . TYR A 1 306 ? -12.200 16.821 -1.788 1.00 43.03 306 TYR A O 1
#

Nearest PDB structures (foldseek):
  8z4q-assembly1_A  TM=8.179E-01  e=3.664E-09  Aspergillus westerdijkiae

Mean predicted aligned error: 3.43 Å

Radius of gyration: 19.1 Å; Cα contacts (8 Å, |Δi|>4): 419; chains: 1; bounding box: 48×38×50 Å